Protein AF-A0A947BSM6-F1 (afdb_monomer_lite)

pLDDT: mean 77.2, std 21.0, range [22.88, 98.56]

Secondary structure (DSSP, 8-state):
--SSSHHHHHHHHHHHHHHTTS----------------------S-BEEEEEEE--SHHHHHHHHHHHHHHTTT-EEEEEE-HHHHHHHHHHHHHTT---EEEEETTTTTTTS-TT-HHHHHHHHHHHHHHHHHTTS--EEEE-HHHHHHHHHTT-----HHHHHHHHHTS----EEEE---TT--HHHHHHHHHHHHHHHHH-TT-EEEEGGGG-TTTTTT-HHHHHHHHHHHTT-SSPEEEEE--HHHH-SS-GGGHHHHHHH-SSSEEEEE--SS-TT-HHHHHHHS-TTTB------------

Sequence (307 aa):
SESVDDDAELFLANVKAEIDTMVSSFDESVAYDLRTPNFRAKHSTEKTCYVWFETNTREHLKKFYRHYNGWKPVGKPIVTARIFNVARYTKLLVDSGIPVLSGFKTSDPLRNKPFHDPQAWATIAEVAREVSALTGGKPVILENEGAVKRMLSNDITSINHEALVQSISAQDWPEIWFWYAPMGWNERVQNISKKIASAVKQAIPNSRLIEASSAGYSSSPKNKISRTNLQRTLSLENDPISIVYLDDARSNFWPLKDANQAVNTAFGSTVVVYPGILDIGNASIVSNSMDATACRNENPFPSIAKF

Structure (mmCIF, N/CA/C/O backbone):
data_AF-A0A947BSM6-F1
#
_entry.id   AF-A0A947BSM6-F1
#
loop_
_atom_site.group_PDB
_atom_site.id
_atom_site.type_symbol
_atom_site.label_atom_id
_atom_site.label_alt_id
_atom_site.label_comp_id
_atom_site.label_asym_id
_atom_site.label_entity_id
_atom_site.label_seq_id
_atom_site.pdbx_PDB_ins_code
_atom_site.Cartn_x
_atom_site.Cartn_y
_atom_site.Cartn_z
_atom_site.occupancy
_atom_site.B_iso_or_equiv
_atom_site.auth_seq_id
_atom_site.auth_comp_id
_atom_site.auth_asym_id
_atom_site.auth_atom_id
_atom_site.pdbx_PDB_model_num
ATOM 1 N N . SER A 1 1 ? 9.579 -35.046 11.191 1.00 46.59 1 SER A N 1
ATOM 2 C CA . SER A 1 1 ? 9.509 -33.585 10.982 1.00 46.59 1 SER A CA 1
ATOM 3 C C . SER A 1 1 ? 8.169 -33.056 11.486 1.00 46.59 1 SER A C 1
ATOM 5 O O . SER A 1 1 ? 7.504 -32.312 10.784 1.00 46.59 1 SER A O 1
ATOM 7 N N . GLU A 1 2 ? 7.787 -33.427 12.711 1.00 44.34 2 GLU A N 1
ATOM 8 C CA . GLU A 1 2 ? 6.424 -33.253 13.252 1.00 44.34 2 GLU A CA 1
ATOM 9 C C . GLU A 1 2 ? 6.384 -32.342 14.495 1.00 44.34 2 GLU A C 1
ATOM 11 O O . GLU A 1 2 ? 5.408 -32.341 15.219 1.00 44.34 2 GLU A O 1
ATOM 16 N N . SER A 1 3 ? 7.425 -31.546 14.774 1.00 44.66 3 SER A N 1
ATOM 17 C CA . SER A 1 3 ? 7.514 -30.767 16.027 1.00 44.66 3 SER A CA 1
ATOM 18 C C . SER A 1 3 ? 7.334 -29.252 15.861 1.00 44.66 3 SER A C 1
ATOM 20 O O . SER A 1 3 ? 7.730 -28.498 16.743 1.00 44.66 3 SER A O 1
ATOM 22 N N . VAL A 1 4 ? 6.841 -28.779 14.711 1.00 46.38 4 VAL A N 1
ATOM 23 C CA . VAL A 1 4 ? 6.658 -27.334 14.435 1.00 46.38 4 VAL A CA 1
ATOM 24 C C . VAL A 1 4 ? 5.178 -26.926 14.452 1.00 46.38 4 VAL A C 1
ATOM 26 O O . VAL A 1 4 ? 4.883 -25.750 14.668 1.00 46.38 4 VAL A O 1
ATOM 29 N N . ASP A 1 5 ? 4.257 -27.879 14.283 1.00 50.69 5 ASP A N 1
ATOM 30 C CA . ASP A 1 5 ? 2.812 -27.614 14.284 1.00 50.69 5 ASP A CA 1
ATOM 31 C C . ASP A 1 5 ? 2.218 -27.551 15.701 1.00 50.69 5 ASP A C 1
ATOM 33 O O . ASP A 1 5 ? 1.434 -26.642 15.984 1.00 50.69 5 ASP A O 1
ATOM 37 N N . ASP A 1 6 ? 2.689 -28.380 16.637 1.00 45.50 6 ASP A N 1
ATOM 38 C CA . ASP A 1 6 ? 2.187 -28.388 18.024 1.00 45.50 6 ASP A CA 1
ATOM 39 C C . ASP A 1 6 ? 2.458 -27.063 18.768 1.00 45.50 6 ASP A C 1
ATOM 41 O O . ASP A 1 6 ? 1.621 -26.564 19.525 1.00 45.50 6 ASP A O 1
ATOM 45 N N . ASP A 1 7 ? 3.594 -26.416 18.486 1.00 50.44 7 ASP A N 1
ATOM 46 C CA . ASP A 1 7 ? 3.955 -25.107 19.053 1.00 50.44 7 ASP A CA 1
ATOM 47 C C . ASP A 1 7 ? 3.134 -23.951 18.459 1.00 50.44 7 ASP A C 1
ATOM 49 O O . ASP A 1 7 ? 3.006 -22.877 19.066 1.00 50.44 7 ASP A O 1
ATOM 53 N N . ALA A 1 8 ? 2.593 -24.136 17.251 1.00 48.34 8 ALA A N 1
ATOM 54 C CA . ALA A 1 8 ? 1.683 -23.179 16.644 1.00 48.34 8 ALA A CA 1
ATOM 55 C C . ALA A 1 8 ? 0.292 -23.310 17.270 1.00 48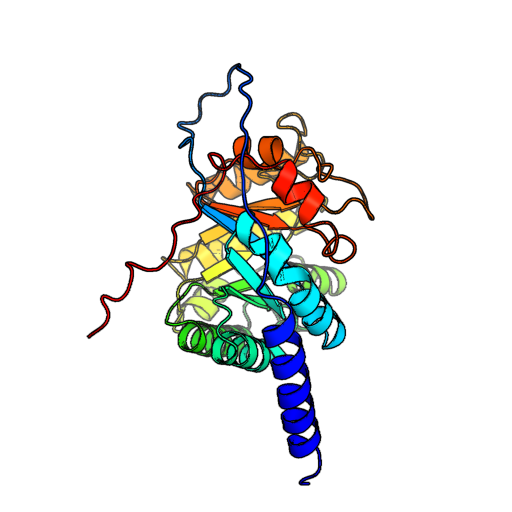.34 8 ALA A C 1
ATOM 57 O O . ALA A 1 8 ? -0.266 -22.294 17.676 1.00 48.34 8 ALA A O 1
ATOM 58 N N . GLU A 1 9 ? -0.231 -24.525 17.435 1.00 51.19 9 GLU A N 1
ATOM 59 C CA . GLU A 1 9 ? -1.554 -24.750 18.029 1.00 51.19 9 GLU A CA 1
ATOM 60 C C . GLU A 1 9 ? -1.624 -24.354 19.510 1.00 51.19 9 GLU A C 1
ATOM 62 O O . GLU A 1 9 ? -2.547 -23.640 19.915 1.00 51.19 9 GLU A O 1
ATOM 67 N N . LEU A 1 10 ? -0.607 -24.696 20.309 1.00 54.09 10 LEU A N 1
ATOM 68 C CA . LEU A 1 10 ? -0.540 -24.307 21.723 1.00 54.09 10 LEU A CA 1
ATOM 69 C C . LEU A 1 10 ? -0.450 -22.778 21.892 1.00 54.09 10 LEU A C 1
ATOM 71 O O . LEU A 1 10 ? -1.009 -22.192 22.821 1.00 54.09 10 LEU A O 1
ATOM 75 N N . PHE A 1 11 ? 0.220 -22.100 20.959 1.00 57.78 11 PHE A N 1
ATOM 76 C CA . PHE A 1 11 ? 0.266 -20.642 20.919 1.00 57.78 11 PHE A CA 1
ATOM 77 C C . PHE A 1 11 ? -1.091 -20.023 20.553 1.00 57.78 11 PHE A C 1
ATOM 79 O O . PHE A 1 11 ? -1.464 -19.002 21.132 1.00 57.78 11 PHE A O 1
ATOM 86 N N . LEU A 1 12 ? -1.839 -20.634 19.630 1.00 52.69 12 LEU A N 1
ATOM 87 C CA . LEU A 1 12 ? -3.166 -20.165 19.218 1.00 52.69 12 LEU A CA 1
ATOM 88 C C . LEU A 1 12 ? -4.197 -20.285 20.342 1.00 52.69 12 LEU A C 1
ATOM 90 O O . LEU A 1 12 ? -4.997 -19.368 20.535 1.00 52.69 12 LEU A O 1
ATOM 94 N N . ALA A 1 13 ? -4.127 -21.360 21.128 1.00 57.28 13 ALA A N 1
ATOM 95 C CA . ALA A 1 13 ? -4.975 -21.543 22.301 1.00 57.28 13 ALA A CA 1
ATOM 96 C C . ALA A 1 13 ? -4.739 -20.452 23.365 1.00 57.28 13 ALA A C 1
ATOM 98 O O . ALA A 1 13 ? -5.695 -19.890 23.900 1.00 57.28 13 ALA A O 1
ATOM 99 N N . ASN A 1 14 ? -3.477 -20.086 23.608 1.00 55.81 14 ASN A N 1
ATOM 100 C CA . ASN A 1 14 ? -3.121 -19.072 24.605 1.00 55.81 14 ASN A CA 1
ATOM 101 C C . ASN A 1 14 ? -3.514 -17.645 24.184 1.00 55.81 14 ASN A C 1
ATOM 103 O O . ASN A 1 14 ? -3.961 -16.863 25.017 1.00 55.81 14 ASN A O 1
ATOM 107 N N . VAL A 1 15 ? -3.408 -17.308 22.893 1.00 53.69 15 VAL A N 1
ATOM 108 C CA . VAL A 1 15 ? -3.842 -15.994 22.378 1.00 53.69 15 VAL A CA 1
ATOM 109 C C . VAL A 1 15 ? -5.366 -15.851 22.434 1.00 53.69 15 VAL A C 1
ATOM 111 O O . VAL A 1 15 ? -5.867 -14.777 22.758 1.00 53.69 15 VAL A O 1
ATOM 114 N N . LYS A 1 16 ? -6.116 -16.930 22.171 1.00 53.28 16 LYS A N 1
ATOM 115 C CA . LYS A 1 16 ? -7.584 -16.919 22.236 1.00 53.28 16 LYS A CA 1
ATOM 116 C C . LYS A 1 16 ? -8.105 -16.670 23.658 1.00 53.28 16 LYS A C 1
ATOM 118 O O . LYS A 1 16 ? -9.035 -15.890 23.828 1.00 53.28 16 LYS A O 1
ATOM 123 N N . ALA A 1 17 ? -7.465 -17.253 24.672 1.00 53.41 17 ALA A N 1
ATOM 124 C CA . ALA A 1 17 ? -7.849 -17.069 26.074 1.00 53.41 17 ALA A CA 1
ATOM 125 C C . ALA A 1 17 ? -7.625 -15.630 26.595 1.00 53.41 17 ALA A C 1
ATOM 127 O O . ALA A 1 17 ? -8.411 -15.131 27.401 1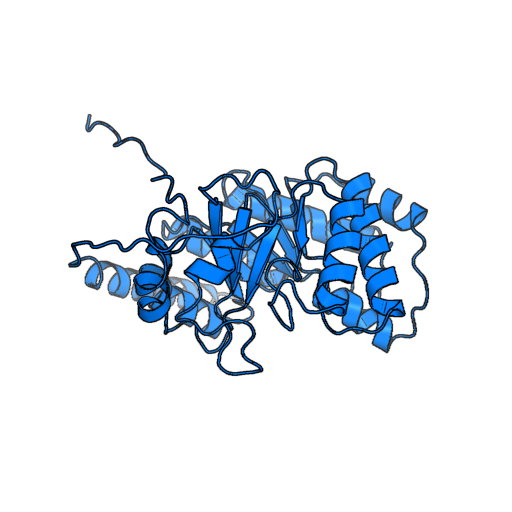.00 53.41 17 ALA A O 1
ATOM 128 N N . GLU A 1 18 ? -6.591 -14.926 26.114 1.00 51.12 18 GLU A N 1
ATOM 129 C CA . GLU A 1 18 ? -6.357 -13.515 26.471 1.00 51.12 18 GLU A CA 1
ATOM 130 C C . GLU A 1 18 ? -7.407 -12.569 25.851 1.00 51.12 18 GLU A C 1
ATOM 132 O O . GLU A 1 18 ? -7.758 -11.554 26.457 1.00 51.12 18 GLU A O 1
ATOM 137 N N . ILE A 1 19 ? -7.955 -12.914 24.678 1.00 47.84 19 ILE A N 1
ATOM 138 C CA . ILE A 1 19 ? -8.950 -12.107 23.949 1.00 47.84 19 ILE A CA 1
ATOM 139 C C . ILE A 1 19 ? -10.299 -12.073 24.678 1.00 47.84 19 ILE A C 1
ATOM 141 O O . ILE A 1 19 ? -10.902 -11.003 24.795 1.00 47.84 19 ILE A O 1
ATOM 145 N N . ASP A 1 20 ? -10.736 -13.203 25.235 1.00 43.69 20 ASP A N 1
ATOM 146 C CA . ASP A 1 20 ? -12.032 -13.314 25.920 1.00 43.69 20 ASP A CA 1
ATOM 147 C C . ASP A 1 20 ? -12.086 -12.513 27.238 1.00 43.69 20 ASP A C 1
ATOM 149 O O . ASP A 1 20 ? -13.164 -12.204 27.743 1.00 43.69 20 ASP A O 1
ATOM 153 N N . THR A 1 21 ? -10.930 -12.098 27.766 1.00 45.19 21 THR A N 1
ATOM 154 C CA . THR A 1 21 ? -10.826 -11.334 29.022 1.00 45.19 21 THR A CA 1
ATOM 155 C C . THR A 1 21 ? -10.903 -9.812 28.806 1.00 45.19 21 THR A C 1
ATOM 157 O O . THR A 1 21 ? -11.155 -9.064 29.747 1.00 45.19 21 THR A O 1
ATOM 160 N N . MET A 1 22 ? -10.704 -9.318 27.576 1.00 41.06 22 MET A N 1
ATOM 161 C CA . MET A 1 22 ? -10.560 -7.877 27.296 1.00 41.06 22 MET A CA 1
ATOM 162 C C . MET A 1 22 ? -11.828 -7.184 26.772 1.00 41.06 22 MET A C 1
ATOM 164 O O . MET A 1 22 ? -11.842 -5.960 26.637 1.00 41.06 22 MET A O 1
ATOM 168 N N . VAL A 1 23 ? -12.909 -7.918 26.494 1.00 37.00 23 VAL A N 1
ATOM 169 C CA . VAL A 1 23 ? -14.159 -7.354 25.952 1.00 37.00 23 VAL A CA 1
ATOM 170 C C . VAL A 1 23 ? -15.161 -7.075 27.078 1.00 37.00 23 VAL A C 1
ATOM 172 O O . VAL A 1 23 ? -16.232 -7.669 27.153 1.00 37.00 23 VAL A O 1
ATOM 175 N N . SER A 1 24 ? -14.823 -6.142 27.969 1.00 32.56 24 SER A N 1
ATOM 176 C CA . SER A 1 24 ? -15.800 -5.510 28.863 1.00 32.56 24 SER A CA 1
ATOM 177 C C . SER A 1 24 ? -15.342 -4.106 29.264 1.00 32.56 24 SER A C 1
ATOM 179 O O . SER A 1 24 ? -14.496 -3.964 30.145 1.00 32.56 24 SER A O 1
ATOM 181 N N . SER A 1 25 ? -15.939 -3.098 28.617 1.00 33.56 25 SER A N 1
ATOM 182 C CA . SER A 1 25 ? -15.987 -1.650 28.925 1.00 33.56 25 SER A CA 1
ATOM 183 C C . SER A 1 25 ? -15.401 -0.764 27.821 1.00 33.56 25 SER A C 1
ATOM 185 O O . SER A 1 25 ? -14.225 -0.869 27.491 1.00 33.56 25 SER A O 1
ATOM 187 N N . PHE A 1 26 ? -16.246 0.078 27.214 1.00 28.23 26 PHE A N 1
ATOM 188 C CA . PHE A 1 26 ? -16.171 1.545 27.310 1.00 28.23 26 PHE A CA 1
ATOM 189 C C . PHE A 1 26 ? -17.260 2.216 26.454 1.00 28.23 26 PHE A C 1
ATOM 191 O O . PHE A 1 26 ? -17.596 1.725 25.376 1.00 28.23 26 PHE A O 1
ATOM 198 N N . ASP A 1 27 ? -17.786 3.326 26.976 1.00 29.03 27 ASP A N 1
ATOM 199 C CA . ASP A 1 27 ? -18.872 4.160 26.447 1.00 29.03 27 ASP A CA 1
ATOM 200 C C . ASP A 1 27 ? -18.480 5.662 26.490 1.00 29.03 27 ASP A C 1
ATOM 202 O O . ASP A 1 27 ? -17.603 6.044 27.268 1.00 29.03 27 ASP A O 1
ATOM 206 N N . GLU A 1 28 ? -19.184 6.452 25.667 1.00 28.75 28 GLU A N 1
ATOM 207 C CA . GLU A 1 28 ? -19.420 7.918 25.612 1.00 28.75 28 GLU A CA 1
ATOM 208 C C . GLU A 1 28 ? -18.360 8.974 25.164 1.00 28.75 28 GLU A C 1
ATOM 210 O O . GLU A 1 28 ? -17.437 9.345 25.878 1.00 28.75 28 GLU A O 1
ATOM 215 N N . SER A 1 29 ? -18.644 9.540 23.971 1.00 26.91 29 SER A N 1
ATOM 216 C CA . SER A 1 29 ? -18.862 10.953 23.529 1.00 26.91 29 SER A CA 1
ATOM 217 C C . SER A 1 29 ? -17.993 12.169 23.956 1.00 26.91 29 SER A C 1
ATOM 219 O O . SER A 1 29 ? -17.711 12.370 25.129 1.00 26.91 29 SER A O 1
ATOM 221 N N . VAL A 1 30 ? -17.693 13.069 22.988 1.00 23.62 30 VAL A N 1
ATOM 222 C CA . VAL A 1 30 ? -18.158 14.490 22.827 1.00 23.62 30 VAL A CA 1
ATOM 223 C C . VAL A 1 30 ? -17.312 15.229 21.750 1.00 23.62 30 VAL A C 1
ATOM 225 O O . VAL A 1 30 ? -16.101 15.053 21.673 1.00 23.62 30 VAL A O 1
ATOM 228 N N . ALA A 1 31 ? -17.961 16.070 20.927 1.00 24.00 31 ALA A N 1
ATOM 229 C CA . ALA A 1 31 ? -17.430 16.801 19.759 1.00 24.00 31 ALA A CA 1
ATOM 230 C C . ALA A 1 31 ? -17.046 18.280 20.028 1.00 24.00 31 ALA A C 1
ATOM 232 O O . ALA A 1 31 ? -17.592 18.886 20.949 1.00 24.00 31 ALA A O 1
ATOM 233 N N . TYR A 1 32 ? -16.204 18.890 19.167 1.00 22.88 32 TYR A N 1
ATOM 234 C CA . TYR A 1 32 ? -16.035 20.358 19.041 1.00 22.88 32 TYR A CA 1
ATOM 235 C C . TYR A 1 32 ? -15.638 20.840 17.618 1.00 22.88 32 TYR A C 1
ATOM 237 O O . TYR A 1 32 ? -14.784 20.251 16.960 1.00 22.88 32 TYR A O 1
ATOM 245 N N . ASP A 1 33 ? -16.269 21.950 17.194 1.00 31.61 33 ASP A N 1
ATOM 246 C CA . ASP A 1 33 ? -16.213 22.688 15.904 1.00 31.61 33 ASP A CA 1
ATOM 247 C C . ASP A 1 33 ? -15.039 23.687 15.832 1.00 31.61 33 ASP A C 1
ATOM 249 O O . ASP A 1 33 ? -14.878 24.467 16.769 1.00 31.61 33 ASP A O 1
ATOM 253 N N . LEU A 1 34 ? -14.302 23.756 14.705 1.00 25.55 34 LEU A N 1
ATOM 254 C CA . LEU A 1 34 ? -13.527 24.946 14.300 1.00 25.55 34 LEU A CA 1
ATOM 255 C C . LEU A 1 34 ? -13.430 25.112 12.764 1.00 25.55 34 LEU A C 1
ATOM 257 O O . LEU A 1 34 ? -13.040 24.209 12.023 1.00 25.55 34 LEU A O 1
ATOM 261 N N . ARG A 1 35 ? -13.735 26.330 12.291 1.00 28.16 35 ARG A N 1
ATOM 262 C CA . ARG A 1 35 ? -13.931 26.719 10.881 1.00 28.16 35 ARG A CA 1
ATOM 263 C C . ARG A 1 35 ? -12.727 27.440 10.238 1.00 28.16 35 ARG A C 1
ATOM 265 O O . ARG A 1 35 ? -12.308 28.477 10.737 1.00 28.16 35 ARG A O 1
ATOM 272 N N . THR A 1 36 ? -12.388 27.005 9.007 1.00 32.88 36 THR A N 1
ATOM 273 C CA . THR A 1 36 ? -11.989 27.763 7.767 1.00 32.88 36 THR A CA 1
ATOM 274 C C . THR A 1 36 ? -10.667 28.580 7.691 1.00 32.88 36 THR A C 1
ATOM 276 O O . THR A 1 36 ? -10.168 28.959 8.744 1.00 32.88 36 THR A O 1
ATOM 279 N N . PRO A 1 37 ? -10.104 28.952 6.488 1.00 47.56 37 PRO A N 1
ATOM 280 C CA . PRO A 1 37 ? -10.575 28.777 5.086 1.00 47.56 37 PRO A CA 1
ATOM 281 C C . PRO A 1 37 ? -9.553 28.319 3.983 1.00 47.56 37 PRO A C 1
ATOM 283 O O . PRO A 1 37 ? -8.348 28.537 4.058 1.00 47.56 37 PRO A O 1
ATOM 286 N N . ASN A 1 38 ? -10.135 27.845 2.865 1.00 35.22 38 ASN A N 1
ATOM 287 C CA . ASN A 1 38 ? -9.756 27.984 1.436 1.00 35.22 38 ASN A CA 1
ATOM 288 C C . ASN A 1 38 ? -8.528 27.269 0.820 1.00 35.22 38 ASN A C 1
ATOM 290 O O . ASN A 1 38 ? -7.540 27.895 0.444 1.00 35.22 38 ASN A O 1
ATOM 294 N N . PHE A 1 39 ? -8.736 26.002 0.446 1.00 36.69 39 PHE A N 1
ATOM 295 C CA . PHE A 1 39 ? -8.398 25.482 -0.890 1.00 36.69 39 PHE A CA 1
ATOM 296 C C . PHE A 1 39 ? -9.573 24.594 -1.336 1.00 36.69 39 PHE A C 1
ATOM 298 O O . PHE A 1 39 ? -9.840 23.568 -0.720 1.00 36.69 39 PHE A O 1
ATOM 305 N N . ARG A 1 40 ? -10.359 25.016 -2.336 1.00 37.50 40 ARG A N 1
ATOM 306 C CA . ARG A 1 40 ? -11.542 24.259 -2.791 1.00 37.50 40 ARG A CA 1
ATOM 307 C C . ARG A 1 40 ? -11.117 23.095 -3.691 1.00 37.50 40 ARG A C 1
ATOM 309 O O . ARG A 1 40 ? -11.168 23.216 -4.911 1.00 37.50 40 ARG A O 1
ATOM 316 N N . ALA A 1 41 ? -10.756 21.960 -3.098 1.00 40.31 41 ALA A N 1
ATOM 317 C CA . ALA A 1 41 ? -11.165 20.683 -3.674 1.00 40.31 41 ALA A CA 1
ATOM 318 C C . ALA A 1 41 ? -12.586 20.387 -3.165 1.00 40.31 41 ALA A C 1
ATOM 320 O O . ALA A 1 41 ? -12.953 20.806 -2.065 1.00 40.31 41 ALA A O 1
ATOM 321 N N . LYS A 1 42 ? -13.418 19.709 -3.960 1.00 40.09 42 LYS A N 1
ATOM 322 C CA . LYS A 1 42 ? -14.672 19.112 -3.471 1.00 40.09 42 LYS A CA 1
ATOM 323 C C . LYS A 1 42 ? -14.291 18.017 -2.461 1.00 40.09 42 LYS A C 1
ATOM 325 O O . LYS A 1 42 ? -14.206 16.851 -2.819 1.00 40.09 42 LYS A O 1
ATOM 330 N N . HIS A 1 43 ? -13.974 18.396 -1.227 1.00 48.00 43 HIS A N 1
ATOM 331 C CA . HIS A 1 43 ? -13.742 17.446 -0.150 1.00 48.00 43 HIS A CA 1
ATOM 332 C C . HIS A 1 43 ? -15.105 16.858 0.220 1.00 48.00 43 HIS A C 1
ATOM 334 O O . HIS A 1 43 ? -15.993 17.598 0.645 1.00 48.00 43 HIS A O 1
ATOM 340 N N . SER A 1 44 ? -15.298 15.548 0.044 1.00 48.34 44 SER A N 1
ATOM 341 C CA . SER A 1 44 ? -16.278 14.871 0.890 1.00 48.34 44 SER A CA 1
ATOM 342 C C . SER A 1 44 ? -15.848 15.125 2.334 1.00 48.34 44 SER A C 1
ATOM 344 O O . SER A 1 44 ? -14.666 15.001 2.660 1.00 48.34 44 SER A O 1
ATOM 346 N N . THR A 1 45 ? -16.782 15.553 3.180 1.00 60.22 45 THR A N 1
ATOM 347 C CA . THR A 1 45 ? -16.518 15.758 4.610 1.00 60.22 45 THR A CA 1
ATOM 348 C C . THR A 1 45 ? -16.227 14.440 5.325 1.00 60.22 45 THR A C 1
ATOM 350 O O . THR A 1 45 ? -15.577 14.452 6.357 1.00 60.22 45 THR A O 1
ATOM 353 N N . GLU A 1 46 ? -16.640 13.309 4.749 1.00 74.69 46 GLU A N 1
ATOM 354 C CA . GLU A 1 46 ? -16.400 11.972 5.292 1.00 74.69 46 GLU A CA 1
ATOM 355 C C . GLU A 1 46 ? -15.289 11.252 4.508 1.00 74.69 46 GLU A C 1
ATOM 357 O O . GLU A 1 46 ? -15.313 11.231 3.268 1.00 74.69 46 GLU A O 1
ATOM 362 N N . LYS A 1 47 ? -14.330 10.647 5.225 1.00 86.19 47 LYS A N 1
ATOM 363 C CA . LYS A 1 47 ? -13.272 9.783 4.673 1.00 86.19 47 LYS A CA 1
ATOM 364 C C . LYS A 1 47 ? -13.489 8.326 5.074 1.00 86.19 47 LYS A C 1
ATOM 366 O O . LYS A 1 47 ? -13.963 8.040 6.170 1.00 86.19 47 LYS A O 1
ATOM 371 N N . THR A 1 48 ? -13.082 7.379 4.233 1.00 91.75 48 THR A N 1
ATOM 372 C CA . THR A 1 48 ? -12.917 5.980 4.661 1.00 91.75 48 THR A CA 1
ATOM 373 C C . THR A 1 48 ? -11.522 5.801 5.237 1.00 91.75 48 THR A C 1
ATOM 375 O O . THR A 1 48 ? -10.541 6.000 4.520 1.00 91.75 48 THR A O 1
ATOM 378 N N . CYS A 1 49 ? -11.427 5.401 6.503 1.00 92.50 49 CYS A N 1
ATOM 379 C CA . CYS A 1 49 ? -10.149 5.320 7.201 1.00 92.50 49 CYS A CA 1
ATOM 380 C C . CYS A 1 49 ? -9.693 3.885 7.446 1.00 92.50 49 CYS A C 1
ATOM 382 O O . CYS A 1 49 ? -10.465 3.007 7.842 1.00 92.50 49 CYS A O 1
ATOM 384 N N . TYR A 1 50 ? -8.398 3.682 7.245 1.00 95.00 50 TYR A N 1
ATOM 385 C CA . TYR A 1 50 ? -7.683 2.463 7.577 1.00 95.00 50 TYR A CA 1
ATOM 386 C C . TYR A 1 50 ? -6.510 2.780 8.495 1.00 95.00 50 TYR A C 1
ATOM 388 O O . TYR A 1 50 ? -5.994 3.892 8.460 1.00 95.00 50 TYR A O 1
ATOM 396 N N . VAL A 1 51 ? -6.051 1.803 9.273 1.00 94.25 51 VAL A N 1
ATOM 397 C CA . VAL A 1 51 ? -4.845 1.931 10.101 1.00 94.25 51 VAL A CA 1
ATOM 398 C C . VAL A 1 51 ? -3.823 0.892 9.665 1.00 94.25 51 VAL A C 1
ATOM 400 O O . VAL A 1 51 ? -4.118 -0.300 9.691 1.00 94.25 51 VAL A O 1
ATOM 403 N N . TRP A 1 52 ? -2.638 1.322 9.233 1.00 93.94 52 TRP A N 1
ATOM 404 C CA . TRP A 1 52 ? -1.612 0.437 8.675 1.00 93.94 52 TRP A CA 1
ATOM 405 C C . TRP A 1 52 ? -0.614 -0.024 9.730 1.00 93.94 52 TRP A C 1
ATOM 407 O O . TRP A 1 52 ? 0.167 0.761 10.256 1.00 93.94 52 TRP A O 1
ATOM 417 N N . PHE A 1 53 ? -0.563 -1.337 9.951 1.00 93.50 53 PHE A N 1
ATOM 418 C CA . PHE A 1 53 ? 0.411 -2.004 10.808 1.00 93.50 53 PHE A CA 1
ATOM 419 C C . PHE A 1 53 ? 1.406 -2.850 10.004 1.00 93.50 53 PHE A C 1
ATOM 421 O O . PHE A 1 53 ? 1.028 -3.739 9.239 1.00 93.50 53 PHE A O 1
ATOM 428 N N . GLU A 1 54 ? 2.701 -2.605 10.208 1.00 89.75 54 GLU A N 1
ATOM 429 C CA . GLU A 1 54 ? 3.764 -3.439 9.646 1.00 89.75 54 GLU A CA 1
ATOM 430 C C . GLU A 1 54 ? 4.094 -4.617 10.572 1.00 89.75 54 GLU A C 1
ATOM 432 O O . GLU A 1 54 ? 4.740 -4.469 11.609 1.00 89.75 54 GLU A O 1
ATOM 437 N N . THR A 1 55 ? 3.719 -5.827 10.163 1.00 87.81 55 THR A N 1
ATOM 438 C CA . THR A 1 55 ? 3.916 -7.076 10.918 1.00 87.81 55 THR A CA 1
ATOM 439 C C . THR A 1 55 ? 5.029 -7.940 10.324 1.00 87.81 55 THR A C 1
ATOM 441 O O . THR A 1 55 ? 4.885 -9.128 10.055 1.00 87.81 55 THR A O 1
ATOM 444 N N . ASN A 1 56 ? 6.204 -7.342 10.116 1.00 83.25 56 ASN A N 1
ATOM 445 C CA . ASN A 1 56 ? 7.332 -8.026 9.465 1.00 83.25 56 ASN A CA 1
ATOM 446 C C . ASN A 1 56 ? 7.884 -9.239 10.246 1.00 83.25 56 ASN A C 1
ATOM 448 O O . ASN A 1 56 ? 8.589 -10.062 9.665 1.00 83.25 56 ASN A O 1
ATOM 452 N N . THR A 1 57 ? 7.591 -9.342 11.545 1.00 85.75 57 THR A N 1
ATOM 453 C CA . THR A 1 57 ? 8.037 -10.418 12.444 1.00 85.75 57 THR A CA 1
ATOM 454 C C . THR A 1 57 ? 6.873 -10.908 13.303 1.00 85.75 57 THR A C 1
ATOM 456 O O . THR A 1 57 ? 5.839 -10.241 13.405 1.00 85.75 57 THR A O 1
ATOM 459 N N . ARG A 1 58 ? 7.041 -12.065 13.954 1.00 85.81 58 ARG A N 1
ATOM 460 C CA . ARG A 1 58 ? 6.048 -12.605 14.897 1.00 85.81 58 ARG A CA 1
ATOM 461 C C . ARG A 1 58 ? 5.815 -11.647 16.069 1.00 85.81 58 ARG A C 1
ATOM 463 O O . ARG A 1 58 ? 4.690 -11.488 16.528 1.00 85.81 58 ARG A O 1
ATOM 470 N N . GLU A 1 59 ? 6.858 -10.969 16.526 1.00 89.81 59 GLU A N 1
ATOM 471 C CA . GLU A 1 59 ? 6.824 -9.983 17.606 1.00 89.81 59 GLU A CA 1
ATOM 472 C C . GLU A 1 59 ? 5.996 -8.759 17.211 1.00 89.81 59 GLU A C 1
ATOM 474 O O . GLU A 1 59 ? 5.219 -8.263 18.024 1.00 89.81 59 GLU A O 1
ATOM 479 N N . HIS A 1 60 ? 6.105 -8.296 15.963 1.00 89.62 60 HIS A N 1
ATOM 480 C CA . HIS A 1 60 ? 5.259 -7.211 15.467 1.00 89.62 60 HIS A CA 1
ATOM 481 C C . HIS A 1 60 ? 3.794 -7.635 15.353 1.00 89.62 60 HIS A C 1
ATOM 483 O O . HIS A 1 60 ? 2.918 -6.865 15.737 1.00 89.62 60 HIS A O 1
ATOM 489 N N . LEU A 1 61 ? 3.517 -8.869 14.918 1.00 90.81 61 LEU A N 1
ATOM 490 C CA . LEU A 1 61 ? 2.151 -9.398 14.915 1.00 90.81 61 LEU A CA 1
ATOM 491 C C . LEU A 1 61 ? 1.573 -9.482 16.340 1.00 90.81 61 LEU A C 1
ATOM 493 O O . LEU A 1 61 ? 0.445 -9.059 16.570 1.00 90.81 61 LEU A O 1
ATOM 497 N N . LYS A 1 62 ? 2.360 -9.938 17.326 1.00 89.75 62 LYS A N 1
ATOM 498 C CA . LYS A 1 62 ? 1.961 -9.925 18.748 1.00 89.75 62 LYS A CA 1
ATOM 499 C C . LYS A 1 62 ? 1.647 -8.510 19.244 1.00 89.75 62 LYS A C 1
ATOM 501 O O . LYS A 1 62 ? 0.664 -8.318 19.952 1.00 89.75 62 LYS A O 1
ATOM 506 N N . LYS A 1 63 ? 2.465 -7.516 18.877 1.00 90.75 63 LYS A N 1
ATOM 507 C CA . LYS A 1 63 ? 2.196 -6.108 19.214 1.00 90.75 63 LYS A CA 1
ATOM 508 C C . LYS A 1 63 ? 0.892 -5.617 18.587 1.00 90.75 63 LYS A C 1
ATOM 510 O O . LYS A 1 63 ? 0.121 -4.967 19.281 1.00 90.75 63 LYS A O 1
ATOM 515 N N . PHE A 1 64 ? 0.628 -5.959 17.326 1.00 92.38 64 PHE A N 1
ATOM 516 C CA . PHE A 1 64 ? -0.647 -5.644 16.682 1.00 92.38 64 PHE A CA 1
ATOM 517 C C . PHE A 1 64 ? -1.832 -6.183 17.493 1.00 92.38 64 PHE A C 1
ATOM 519 O O . PHE A 1 64 ? -2.707 -5.403 17.856 1.00 92.38 64 PHE A O 1
ATOM 526 N N . TYR A 1 65 ? -1.822 -7.468 17.863 1.00 90.06 65 TYR A N 1
ATOM 527 C CA . TYR A 1 65 ? -2.909 -8.071 18.646 1.00 90.06 65 TYR A CA 1
ATOM 528 C C . TYR A 1 65 ? -3.197 -7.324 19.953 1.00 90.06 65 TYR A C 1
ATOM 530 O O . TYR A 1 65 ? -4.351 -7.034 20.250 1.00 90.06 65 TYR A O 1
ATOM 538 N N . ARG A 1 66 ? -2.150 -6.950 20.699 1.00 90.94 66 ARG A N 1
ATOM 539 C CA . ARG A 1 66 ? -2.293 -6.234 21.980 1.00 90.94 66 ARG A CA 1
ATOM 540 C C . ARG A 1 66 ? -2.946 -4.860 21.852 1.00 90.94 66 ARG A C 1
ATOM 542 O O . ARG A 1 66 ? -3.534 -4.384 22.815 1.00 90.94 66 ARG A O 1
ATOM 549 N N . HIS A 1 67 ? -2.806 -4.206 20.701 1.00 91.19 67 HIS A N 1
ATOM 550 C CA . HIS A 1 67 ? -3.212 -2.810 20.528 1.00 91.19 67 HIS A CA 1
ATOM 551 C C . HIS A 1 67 ? -4.367 -2.615 19.540 1.00 91.19 67 HIS A C 1
ATOM 553 O O . HIS A 1 67 ? -4.963 -1.541 19.526 1.00 91.19 67 HIS A O 1
ATOM 559 N N . TYR A 1 68 ? -4.726 -3.633 18.751 1.00 89.81 68 TYR A N 1
ATOM 560 C CA . TYR A 1 68 ? -5.752 -3.561 17.706 1.00 89.81 68 TYR A CA 1
ATOM 561 C C . TYR A 1 68 ? -7.076 -2.955 18.195 1.00 89.81 68 TYR A C 1
ATOM 563 O O . TYR A 1 68 ? -7.615 -2.065 17.537 1.00 89.81 68 TYR A O 1
ATOM 571 N N . ASN A 1 69 ? -7.573 -3.374 19.363 1.00 90.31 69 ASN A N 1
ATOM 572 C CA . ASN A 1 69 ? -8.855 -2.890 19.886 1.00 90.31 69 ASN A CA 1
ATOM 573 C C . ASN A 1 69 ? -8.872 -1.372 20.103 1.00 90.31 69 ASN A C 1
ATOM 575 O O . ASN A 1 69 ? -9.886 -0.736 19.829 1.00 90.31 69 ASN A O 1
ATOM 579 N N . GLY A 1 70 ? -7.747 -0.783 20.517 1.00 89.56 70 GLY A N 1
ATOM 580 C CA . GLY A 1 70 ? -7.629 0.666 20.680 1.00 89.56 70 GLY A CA 1
ATOM 581 C C . GLY A 1 70 ? -7.625 1.429 19.353 1.00 89.56 70 GLY A C 1
ATOM 582 O O . GLY A 1 70 ? -7.955 2.607 19.336 1.00 89.56 70 GLY A O 1
ATOM 583 N N . TRP A 1 71 ? -7.274 0.777 18.241 1.00 91.12 71 TRP A N 1
ATOM 584 C CA . TRP A 1 71 ? -7.252 1.384 16.904 1.00 91.12 71 TRP A CA 1
ATOM 585 C C . TRP A 1 71 ? -8.545 1.182 16.116 1.00 91.12 71 TRP A C 1
ATOM 587 O O . TRP A 1 71 ? -8.771 1.879 15.129 1.00 91.12 71 TRP A O 1
ATOM 597 N N . LYS A 1 72 ? -9.412 0.258 16.545 1.00 89.25 72 LYS A N 1
ATOM 598 C CA . LYS A 1 72 ? -10.700 -0.015 15.896 1.00 89.25 72 LYS A CA 1
ATOM 599 C C . LYS A 1 72 ? -11.585 1.237 15.736 1.00 89.25 72 LYS A C 1
ATOM 601 O O . LYS A 1 72 ? -12.208 1.345 14.682 1.00 89.25 72 LYS A O 1
ATOM 606 N N . PRO A 1 73 ? -11.639 2.189 16.693 1.00 88.31 73 PRO A N 1
ATOM 607 C CA . PRO A 1 73 ? -12.392 3.430 16.506 1.00 88.31 73 PRO A CA 1
ATOM 608 C C . PRO A 1 73 ? -11.833 4.330 15.395 1.00 88.31 73 PRO A C 1
ATOM 610 O O . PRO A 1 73 ? -12.601 5.058 14.775 1.00 88.31 73 PRO A O 1
ATOM 613 N N . VAL A 1 74 ? -10.527 4.257 15.116 1.00 89.12 74 VAL A N 1
ATOM 614 C CA . VAL A 1 74 ? -9.830 5.111 14.138 1.00 89.12 74 VAL A CA 1
ATOM 615 C C . VAL A 1 74 ? -10.056 4.641 12.700 1.00 89.12 74 VAL A C 1
ATOM 617 O O . VAL A 1 74 ? -10.252 5.453 11.796 1.00 89.12 74 VAL A O 1
ATOM 620 N N . GLY A 1 75 ? -10.010 3.331 12.455 1.00 91.00 75 GLY A N 1
ATOM 621 C CA . GLY A 1 75 ? -10.202 2.794 11.113 1.00 91.00 75 GLY A CA 1
ATOM 622 C C . GLY A 1 75 ? -9.990 1.290 11.001 1.00 91.00 75 GLY A C 1
ATOM 623 O O . GLY A 1 75 ? -9.552 0.611 11.932 1.00 91.00 75 GLY A O 1
ATOM 624 N N . LYS A 1 76 ? -10.283 0.756 9.813 1.00 93.00 76 LYS A N 1
ATOM 625 C CA . LYS A 1 76 ? -10.140 -0.676 9.518 1.00 93.00 76 LYS A CA 1
ATOM 626 C C . LYS A 1 76 ? -8.653 -1.065 9.453 1.00 93.00 76 LYS A C 1
ATOM 628 O O . LYS A 1 76 ? -7.866 -0.356 8.827 1.00 93.00 76 LYS A O 1
ATOM 633 N N . PRO A 1 77 ? -8.233 -2.188 10.049 1.00 95.25 77 PRO A N 1
ATOM 634 C CA . PRO A 1 77 ? -6.824 -2.561 10.061 1.00 95.25 77 PRO A CA 1
ATOM 635 C C . PRO A 1 77 ? -6.338 -2.980 8.665 1.00 95.25 77 PRO A C 1
ATOM 637 O O . PRO A 1 77 ? -6.928 -3.830 7.995 1.00 95.25 77 PRO A O 1
ATOM 640 N N . ILE A 1 78 ? -5.216 -2.401 8.261 1.00 96.62 78 ILE A N 1
ATOM 641 C CA . ILE A 1 78 ? -4.322 -2.896 7.222 1.00 96.62 78 ILE A CA 1
ATOM 642 C C . ILE A 1 78 ? -3.170 -3.601 7.932 1.00 96.62 78 ILE A C 1
ATOM 644 O O . ILE A 1 78 ? -2.507 -3.005 8.778 1.00 96.62 78 ILE A O 1
ATOM 648 N N . VAL A 1 79 ? -2.888 -4.844 7.563 1.00 95.75 79 VAL A N 1
ATOM 649 C CA . VAL A 1 79 ? -1.738 -5.588 8.082 1.00 95.75 79 VAL A CA 1
ATOM 650 C C . VAL A 1 79 ? -0.840 -5.992 6.926 1.00 95.75 79 VAL A C 1
ATOM 652 O O . VAL A 1 79 ? -1.242 -6.775 6.065 1.00 95.75 79 VAL A O 1
ATOM 655 N N . THR A 1 80 ? 0.389 -5.476 6.904 1.00 95.00 80 THR A N 1
ATOM 656 C CA . THR A 1 80 ? 1.389 -5.922 5.931 1.00 95.00 80 THR A CA 1
ATOM 657 C C . THR A 1 80 ? 2.427 -6.835 6.553 1.00 95.00 80 THR A C 1
ATOM 659 O O . THR A 1 80 ? 2.774 -6.707 7.728 1.00 95.00 80 THR A O 1
ATOM 662 N N . ALA A 1 81 ? 2.931 -7.778 5.763 1.00 94.06 81 ALA A N 1
ATOM 663 C CA . ALA A 1 81 ? 3.962 -8.716 6.183 1.00 94.06 81 ALA A CA 1
ATOM 664 C C . ALA A 1 81 ? 4.969 -8.985 5.054 1.00 94.06 81 ALA A C 1
ATOM 666 O O . ALA A 1 81 ? 4.896 -8.448 3.947 1.00 94.06 81 ALA A O 1
ATOM 667 N N . ARG A 1 82 ? 5.947 -9.845 5.340 1.00 92.88 82 ARG A N 1
ATOM 668 C CA . ARG A 1 82 ? 6.797 -10.435 4.301 1.00 92.88 82 ARG A CA 1
ATOM 669 C C . ARG A 1 82 ? 5.968 -11.357 3.412 1.00 92.88 82 ARG A C 1
ATOM 671 O O . ARG A 1 82 ? 5.053 -12.009 3.904 1.00 92.88 82 ARG A O 1
ATOM 678 N N . ILE A 1 83 ? 6.332 -11.458 2.134 1.00 93.94 83 ILE A N 1
ATOM 679 C CA . ILE A 1 83 ? 5.565 -12.230 1.144 1.00 93.94 83 ILE A CA 1
ATOM 680 C C . ILE A 1 83 ? 5.369 -13.703 1.543 1.00 93.94 83 ILE A C 1
ATOM 682 O O . ILE A 1 83 ? 4.303 -14.257 1.338 1.00 93.94 83 ILE A O 1
ATOM 686 N N . PHE A 1 84 ? 6.354 -14.316 2.201 1.00 92.38 84 PHE A N 1
ATOM 687 C CA . PHE A 1 84 ? 6.281 -15.710 2.656 1.00 92.38 84 PHE A CA 1
ATOM 688 C C . PHE A 1 84 ? 5.480 -15.901 3.957 1.00 92.38 84 PHE A C 1
ATOM 690 O O . PHE A 1 84 ? 5.215 -17.029 4.355 1.00 92.38 84 PHE A O 1
ATOM 697 N N . ASN A 1 85 ? 5.106 -14.812 4.635 1.00 93.75 85 ASN A N 1
ATOM 698 C CA . ASN A 1 85 ? 4.332 -14.847 5.879 1.00 93.75 85 ASN A CA 1
ATOM 699 C C . ASN A 1 85 ? 2.908 -14.305 5.711 1.00 93.75 85 ASN A C 1
ATOM 701 O O . ASN A 1 85 ? 2.063 -14.595 6.555 1.00 93.75 85 ASN A O 1
ATOM 705 N N . VAL A 1 86 ? 2.643 -13.496 4.677 1.00 96.12 86 VAL A N 1
ATOM 706 C CA . VAL A 1 86 ? 1.394 -12.729 4.570 1.00 96.12 86 VAL A CA 1
ATOM 707 C C . VAL A 1 86 ? 0.167 -13.630 4.553 1.00 96.12 86 VAL A C 1
ATOM 709 O O . VAL A 1 86 ? -0.702 -13.424 5.386 1.00 96.12 86 VAL A O 1
ATOM 712 N N . ALA A 1 87 ? 0.129 -14.683 3.733 1.00 95.75 87 ALA A N 1
ATOM 713 C CA . ALA A 1 87 ? -1.021 -15.586 3.676 1.00 95.75 87 ALA A CA 1
ATOM 714 C C . ALA A 1 87 ? -1.297 -16.253 5.035 1.00 95.75 87 ALA A C 1
ATOM 716 O O . ALA A 1 87 ? -2.423 -16.222 5.533 1.00 95.75 87 ALA A O 1
ATOM 717 N N . ARG A 1 88 ? -0.247 -16.755 5.703 1.00 94.88 88 ARG A N 1
ATOM 718 C CA . ARG A 1 88 ? -0.349 -17.345 7.048 1.00 94.88 88 ARG A CA 1
ATOM 719 C C . ARG A 1 88 ? -0.884 -16.344 8.073 1.00 94.88 88 ARG A C 1
ATOM 721 O O . ARG A 1 88 ? -1.744 -16.692 8.877 1.00 94.88 88 ARG A O 1
ATOM 728 N N . TYR A 1 89 ? -0.368 -15.116 8.076 1.00 95.31 89 TYR A N 1
ATOM 729 C CA . TYR A 1 89 ? -0.783 -14.087 9.033 1.00 95.31 89 TYR A CA 1
ATOM 730 C C . TYR A 1 89 ? -2.201 -13.592 8.748 1.00 95.31 89 TYR A C 1
ATOM 732 O O . TYR A 1 89 ? -2.984 -13.440 9.681 1.00 95.31 89 TYR A O 1
ATOM 740 N N . THR A 1 90 ? -2.556 -13.405 7.478 1.00 96.12 90 THR A N 1
ATOM 741 C CA . THR A 1 90 ? -3.912 -13.059 7.044 1.00 96.12 90 THR A CA 1
ATOM 742 C C . THR A 1 90 ? -4.907 -14.127 7.475 1.00 96.12 90 THR A C 1
ATOM 744 O O . THR A 1 90 ? -5.900 -13.790 8.115 1.00 96.12 90 THR A O 1
ATOM 747 N N . LYS A 1 91 ? -4.624 -15.406 7.198 1.00 95.62 91 LYS A N 1
ATOM 748 C CA . LYS A 1 91 ? -5.483 -16.517 7.617 1.00 95.62 91 LYS A CA 1
ATOM 749 C C . LYS A 1 91 ? -5.685 -16.524 9.129 1.00 95.62 91 LYS A C 1
ATOM 751 O O . LYS A 1 91 ? -6.818 -16.560 9.586 1.00 95.62 91 LYS A O 1
ATOM 756 N N . LEU A 1 92 ? -4.597 -16.408 9.889 1.00 94.50 92 LEU A N 1
ATOM 757 C CA . LEU A 1 92 ? -4.654 -16.346 11.346 1.00 94.50 92 LEU A CA 1
ATOM 758 C C . LEU A 1 92 ? -5.569 -15.211 11.846 1.00 94.50 92 LEU A C 1
ATOM 760 O O . LEU A 1 92 ? -6.386 -15.422 12.738 1.00 94.50 92 LEU A O 1
ATOM 764 N N . LEU A 1 93 ? -5.456 -14.013 11.272 1.00 94.50 93 LEU A N 1
ATOM 765 C CA . LEU A 1 93 ? -6.281 -12.867 11.661 1.00 94.50 93 LEU A CA 1
ATOM 766 C C . LEU A 1 93 ? -7.762 -13.081 11.325 1.00 94.50 93 LEU A C 1
ATOM 768 O O . LEU A 1 93 ? -8.623 -12.812 12.162 1.00 94.50 93 LEU A O 1
ATOM 772 N N . VAL A 1 94 ? -8.052 -13.604 10.132 1.00 93.94 94 VAL A N 1
ATOM 773 C CA . VAL A 1 94 ? -9.419 -13.883 9.670 1.00 93.94 94 VAL A CA 1
ATOM 774 C C . VAL A 1 94 ? -10.075 -14.985 10.504 1.00 93.94 94 VAL A C 1
ATOM 776 O O . VAL A 1 94 ? -11.193 -14.789 10.975 1.00 93.94 94 VAL A O 1
ATOM 779 N N . ASP A 1 95 ? -9.370 -16.090 10.761 1.00 94.06 95 ASP A N 1
ATOM 780 C CA . ASP A 1 95 ? -9.843 -17.185 11.622 1.00 94.06 95 ASP A CA 1
ATOM 781 C C . ASP A 1 95 ? -10.092 -16.709 13.067 1.00 94.06 95 ASP A C 1
ATOM 783 O O . ASP A 1 95 ? -10.954 -17.241 13.765 1.00 94.06 95 ASP A O 1
ATOM 787 N N . SER A 1 96 ? -9.374 -15.669 13.507 1.00 91.12 96 SER A N 1
ATOM 788 C CA . SER A 1 96 ? -9.570 -15.017 14.812 1.00 91.12 96 SER A CA 1
ATOM 789 C C . SER A 1 96 ? -10.689 -13.966 14.810 1.00 91.12 96 SER A C 1
ATOM 791 O O . SER A 1 96 ? -10.853 -13.238 15.788 1.00 91.12 96 SER A O 1
ATOM 793 N N . GLY A 1 97 ? -11.445 -13.835 13.716 1.00 93.00 97 GLY A N 1
ATOM 794 C CA . GLY A 1 97 ? -12.540 -12.872 13.594 1.00 93.00 97 GLY A CA 1
ATOM 795 C C . GLY A 1 97 ? -12.095 -11.415 13.430 1.00 93.00 97 GLY A C 1
ATOM 796 O O . GLY A 1 97 ? -12.906 -10.510 13.629 1.00 93.00 97 GLY A O 1
ATOM 797 N N . ILE A 1 98 ? -10.831 -11.155 13.071 1.00 92.75 98 ILE A N 1
ATOM 798 C CA . ILE A 1 98 ? -10.304 -9.803 12.845 1.00 92.75 98 ILE A CA 1
ATOM 799 C C . ILE A 1 98 ? -10.353 -9.492 11.341 1.00 92.75 98 ILE A C 1
ATOM 801 O O . ILE A 1 98 ? -9.513 -9.977 10.578 1.00 92.75 98 ILE A O 1
ATOM 805 N N . PRO A 1 99 ? -11.310 -8.669 10.871 1.00 89.38 99 PRO A N 1
ATOM 806 C CA . PRO A 1 99 ? -11.403 -8.327 9.461 1.00 89.38 99 PRO A CA 1
ATOM 807 C C . PRO A 1 99 ? -10.281 -7.360 9.083 1.00 89.38 99 PRO A C 1
ATOM 809 O O . PRO A 1 99 ? -10.287 -6.202 9.494 1.00 89.38 99 PRO A O 1
ATOM 812 N N . VAL A 1 100 ? -9.358 -7.811 8.239 1.00 93.69 100 VAL A N 1
ATOM 813 C CA . VAL A 1 100 ? -8.223 -7.003 7.781 1.00 93.69 100 VAL A CA 1
ATOM 814 C C . VAL A 1 100 ? -8.256 -6.763 6.274 1.00 93.69 100 VAL A C 1
ATOM 816 O O . VAL A 1 100 ? -8.823 -7.553 5.515 1.00 93.69 100 VAL A O 1
ATOM 819 N N . LEU A 1 101 ? -7.635 -5.666 5.844 1.00 96.38 101 LEU A N 1
ATOM 820 C CA . LEU A 1 101 ? -6.941 -5.630 4.559 1.00 96.38 101 LEU A CA 1
ATOM 821 C C . LEU A 1 101 ? -5.522 -6.143 4.775 1.00 96.38 101 LEU A C 1
ATOM 823 O O . LEU A 1 101 ? -4.917 -5.908 5.822 1.00 96.38 101 LEU A O 1
ATOM 827 N N . SER A 1 102 ? -4.981 -6.855 3.799 1.00 97.19 102 SER A N 1
ATOM 828 C CA . SER A 1 102 ? -3.645 -7.431 3.909 1.00 97.19 102 SER A CA 1
ATOM 829 C C . SER A 1 102 ? -2.765 -7.031 2.741 1.00 97.19 102 SER A C 1
ATOM 831 O O . SER A 1 102 ? -3.241 -6.681 1.663 1.00 97.19 102 SER A O 1
ATOM 833 N N . GLY A 1 103 ? -1.459 -7.060 2.968 1.00 97.06 103 GLY A N 1
ATOM 834 C CA . GLY A 1 103 ? -0.496 -6.727 1.936 1.00 97.06 103 GLY A CA 1
ATOM 835 C C . GLY A 1 103 ? 0.908 -7.193 2.244 1.00 97.06 103 GLY A C 1
ATOM 836 O O . GLY A 1 103 ? 1.201 -7.722 3.318 1.00 97.06 103 GLY A O 1
ATOM 837 N N . PHE A 1 104 ? 1.802 -7.002 1.288 1.00 96.69 104 PHE A N 1
ATOM 838 C CA . PHE A 1 104 ? 3.167 -7.480 1.417 1.00 96.69 104 PHE A CA 1
ATOM 839 C C . PHE A 1 104 ? 4.165 -6.657 0.616 1.00 96.69 104 PHE A C 1
ATOM 841 O O . PHE A 1 104 ? 3.829 -5.939 -0.326 1.00 96.69 104 PHE A O 1
ATOM 848 N N . LYS A 1 105 ? 5.433 -6.783 1.011 1.00 93.38 105 LYS A N 1
ATOM 849 C CA . LYS A 1 105 ? 6.553 -6.119 0.344 1.00 93.38 105 LYS A CA 1
ATOM 850 C C . LYS A 1 105 ? 6.917 -6.853 -0.949 1.00 93.38 105 LYS A C 1
ATOM 852 O O . LYS A 1 105 ? 7.243 -8.039 -0.916 1.00 93.38 105 LYS A O 1
ATOM 857 N N . THR A 1 106 ? 6.986 -6.139 -2.070 1.00 93.81 106 THR A N 1
ATOM 858 C CA . THR A 1 106 ? 7.431 -6.687 -3.371 1.00 93.81 106 THR A CA 1
ATOM 859 C C . THR A 1 106 ? 8.952 -6.887 -3.437 1.00 93.81 106 THR A C 1
ATOM 861 O O . THR A 1 106 ? 9.475 -7.513 -4.355 1.00 93.81 106 THR A O 1
ATOM 864 N N . SER A 1 107 ? 9.689 -6.386 -2.439 1.00 90.88 107 SER A N 1
ATOM 865 C CA . SER A 1 107 ? 11.158 -6.390 -2.412 1.00 90.88 107 SER A CA 1
ATOM 866 C C . SER A 1 107 ? 11.807 -7.770 -2.388 1.00 90.88 107 SER A C 1
ATOM 868 O O . SER A 1 107 ? 12.988 -7.886 -2.704 1.00 90.88 107 SER A O 1
ATOM 870 N N . ASP A 1 108 ? 11.077 -8.790 -1.938 1.00 90.75 108 ASP A N 1
ATOM 871 C CA . ASP A 1 108 ? 11.597 -10.151 -1.825 1.00 90.75 108 ASP A CA 1
ATOM 872 C C . ASP A 1 108 ? 11.596 -10.884 -3.180 1.00 90.75 108 ASP A C 1
ATOM 874 O O . ASP A 1 108 ? 12.679 -11.296 -3.595 1.00 90.75 108 ASP A O 1
ATOM 878 N N . PRO A 1 109 ? 10.477 -10.976 -3.931 1.00 92.88 109 PRO A N 1
ATOM 879 C CA . PRO A 1 109 ? 10.478 -11.596 -5.262 1.00 92.88 109 PRO A CA 1
ATOM 880 C C . PRO A 1 109 ? 11.275 -10.802 -6.306 1.00 92.88 109 PRO A C 1
ATOM 882 O O . PRO A 1 109 ? 11.836 -11.397 -7.221 1.00 92.88 109 PRO A O 1
ATOM 885 N N . LEU A 1 110 ? 11.375 -9.477 -6.158 1.00 90.75 110 LEU A N 1
ATOM 886 C CA . LEU A 1 110 ? 12.155 -8.609 -7.054 1.00 90.75 110 LEU A CA 1
ATOM 887 C C . LEU A 1 110 ? 13.632 -8.485 -6.647 1.00 90.75 110 LEU A C 1
ATOM 889 O O . LEU A 1 110 ? 14.395 -7.727 -7.248 1.00 90.75 110 LEU A O 1
ATOM 893 N N . ARG A 1 111 ? 14.064 -9.199 -5.602 1.00 86.75 111 ARG A N 1
ATOM 894 C CA . ARG A 1 111 ? 15.437 -9.111 -5.106 1.00 86.75 111 ARG A CA 1
ATOM 895 C C . ARG A 1 111 ? 16.417 -9.583 -6.178 1.00 86.75 111 ARG A C 1
ATOM 897 O O . ARG A 1 111 ? 16.368 -10.733 -6.594 1.00 86.75 111 ARG A O 1
ATOM 904 N N . ASN A 1 112 ? 17.352 -8.708 -6.551 1.00 82.62 112 ASN A N 1
ATOM 905 C CA . ASN A 1 112 ? 18.399 -8.975 -7.546 1.00 82.62 112 ASN A CA 1
ATOM 906 C C . ASN A 1 112 ? 17.865 -9.357 -8.938 1.00 82.62 112 ASN A C 1
ATOM 908 O O . ASN A 1 112 ? 18.578 -9.985 -9.716 1.00 82.62 112 ASN A O 1
ATOM 912 N N . LYS A 1 113 ? 16.630 -8.964 -9.258 1.00 86.81 113 LYS A N 1
ATOM 913 C CA . LYS A 1 113 ? 16.016 -9.171 -10.569 1.00 86.81 113 LYS A CA 1
ATOM 914 C C . LYS A 1 113 ? 15.699 -7.828 -11.232 1.00 86.81 113 LYS A C 1
ATOM 916 O O . LYS A 1 113 ? 15.516 -6.831 -10.528 1.00 86.81 113 LYS A O 1
ATOM 921 N N . PRO A 1 114 ? 15.611 -7.766 -12.570 1.00 88.06 114 PRO A N 1
ATOM 922 C CA . PRO A 1 114 ? 15.041 -6.609 -13.248 1.00 88.06 114 PRO A CA 1
ATOM 923 C C . PRO A 1 114 ? 13.595 -6.364 -12.798 1.00 88.06 114 PRO A C 1
ATOM 925 O O . PRO A 1 114 ? 12.847 -7.312 -12.573 1.00 88.06 114 PRO A O 1
ATOM 928 N N . PHE A 1 115 ? 13.156 -5.099 -12.746 1.00 88.75 115 PHE A N 1
ATOM 929 C CA . PHE A 1 115 ? 11.760 -4.787 -12.397 1.00 88.75 115 PHE A CA 1
ATOM 930 C C . PHE A 1 115 ? 10.753 -5.448 -13.339 1.00 88.75 115 PHE A C 1
ATOM 932 O O . PHE A 1 115 ? 9.639 -5.687 -12.915 1.00 88.75 115 PHE A O 1
ATOM 939 N N . HIS A 1 116 ? 11.112 -5.722 -14.594 1.00 92.12 116 HIS A N 1
ATOM 940 C CA . HIS A 1 116 ? 10.231 -6.354 -15.580 1.00 92.12 116 HIS A CA 1
ATOM 941 C C . HIS A 1 116 ? 10.333 -7.889 -15.591 1.00 92.12 116 HIS A C 1
ATOM 943 O O . HIS A 1 116 ? 9.868 -8.508 -16.541 1.00 92.12 116 HIS A O 1
ATOM 949 N N . ASP A 1 117 ? 10.944 -8.517 -14.582 1.00 93.88 117 ASP A N 1
ATOM 950 C CA . ASP A 1 117 ? 11.054 -9.977 -14.506 1.00 93.88 117 ASP A CA 1
ATOM 951 C C . ASP A 1 117 ? 9.660 -10.636 -14.408 1.00 93.88 117 ASP A C 1
ATOM 953 O O . ASP A 1 117 ? 8.957 -10.427 -13.413 1.00 93.88 117 ASP A O 1
ATOM 957 N N . PRO A 1 118 ? 9.227 -11.423 -15.412 1.00 96.12 118 PRO A N 1
ATOM 958 C CA . PRO A 1 118 ? 7.871 -11.969 -15.446 1.00 96.12 118 PRO A CA 1
ATOM 959 C C . PRO A 1 118 ? 7.623 -12.995 -14.337 1.00 96.12 118 PRO A C 1
ATOM 961 O O . PRO A 1 118 ? 6.516 -13.067 -13.812 1.00 96.12 118 PRO A O 1
ATOM 964 N N . GLN A 1 119 ? 8.645 -13.752 -13.924 1.00 97.12 119 GLN A N 1
ATOM 965 C CA . GLN A 1 119 ? 8.502 -14.731 -12.843 1.00 97.12 119 GLN A CA 1
ATOM 966 C C . GLN A 1 119 ? 8.290 -14.047 -11.490 1.00 97.12 119 GLN A C 1
ATOM 968 O O . GLN A 1 119 ? 7.468 -14.496 -10.698 1.00 97.12 119 GLN A O 1
ATOM 973 N N . ALA A 1 120 ? 8.991 -12.943 -11.220 1.00 95.94 120 ALA A N 1
ATOM 974 C CA . ALA A 1 120 ? 8.782 -12.159 -10.009 1.00 95.94 120 ALA A CA 1
ATOM 975 C C . ALA A 1 120 ? 7.349 -11.616 -9.930 1.00 95.94 120 ALA A C 1
ATOM 977 O O . ALA A 1 120 ? 6.721 -11.714 -8.876 1.00 95.94 120 ALA A O 1
ATOM 978 N N . TRP A 1 121 ? 6.812 -11.091 -11.037 1.00 97.38 121 TRP A N 1
ATOM 979 C CA . TRP A 1 121 ? 5.425 -10.621 -11.087 1.00 97.38 121 TRP A CA 1
ATOM 980 C C . TRP A 1 121 ? 4.403 -11.750 -11.000 1.00 97.38 121 TRP A C 1
ATOM 982 O O . TRP A 1 121 ? 3.387 -11.558 -10.338 1.00 97.38 121 TRP A O 1
ATOM 992 N N . ALA A 1 122 ? 4.687 -12.927 -11.562 1.00 98.31 122 ALA A N 1
ATOM 993 C CA . ALA A 1 122 ? 3.853 -14.112 -11.375 1.00 98.31 122 ALA A CA 1
ATOM 994 C C . ALA A 1 122 ? 3.751 -14.506 -9.892 1.00 98.31 122 ALA A C 1
ATOM 996 O O . ALA A 1 122 ? 2.644 -14.675 -9.385 1.00 98.31 122 ALA A O 1
ATOM 997 N N . THR A 1 123 ? 4.877 -14.544 -9.164 1.00 98.06 123 THR A N 1
ATOM 998 C CA . THR A 1 123 ? 4.886 -14.803 -7.712 1.00 98.06 123 THR A CA 1
ATOM 999 C C . THR A 1 123 ? 4.118 -13.735 -6.929 1.00 98.06 123 THR A C 1
ATOM 1001 O O . THR A 1 123 ? 3.367 -14.058 -6.012 1.00 98.06 123 THR A O 1
ATOM 1004 N N . ILE A 1 124 ? 4.281 -12.451 -7.272 1.00 98.25 124 ILE A N 1
ATOM 1005 C CA . ILE A 1 124 ? 3.529 -11.365 -6.621 1.00 98.25 124 ILE A CA 1
ATOM 1006 C C . ILE A 1 124 ? 2.024 -11.538 -6.872 1.00 98.25 124 ILE A C 1
ATOM 1008 O O . ILE A 1 124 ? 1.239 -11.425 -5.934 1.00 98.25 124 ILE A O 1
ATOM 1012 N N . ALA A 1 125 ? 1.616 -11.823 -8.109 1.00 98.50 125 ALA A N 1
ATOM 1013 C CA . ALA A 1 125 ? 0.212 -11.990 -8.471 1.00 98.50 125 ALA A CA 1
ATOM 1014 C C . ALA A 1 125 ? -0.420 -13.209 -7.785 1.00 98.50 125 ALA A C 1
ATOM 1016 O O . ALA A 1 125 ? -1.536 -13.121 -7.280 1.00 98.50 125 ALA A O 1
ATOM 1017 N N . GLU A 1 126 ? 0.305 -14.327 -7.715 1.00 98.56 126 GLU A N 1
ATOM 1018 C CA . GLU A 1 126 ? -0.122 -15.540 -7.014 1.00 98.56 126 GLU A CA 1
ATOM 1019 C C . GLU A 1 126 ? -0.424 -15.265 -5.539 1.00 98.56 126 GLU A C 1
ATOM 1021 O O . GLU A 1 126 ? -1.543 -15.511 -5.085 1.00 98.56 126 GLU A O 1
ATOM 1026 N N . VAL A 1 127 ? 0.521 -14.654 -4.820 1.00 98.50 127 VAL A N 1
ATOM 1027 C CA . VAL A 1 127 ? 0.333 -14.328 -3.400 1.00 98.50 127 VAL A CA 1
ATOM 1028 C C . VAL A 1 127 ? -0.762 -13.277 -3.211 1.00 98.50 127 VAL A C 1
ATOM 1030 O O . VAL A 1 127 ? -1.530 -13.348 -2.253 1.00 98.50 127 VAL A O 1
ATOM 1033 N N . ALA A 1 128 ? -0.899 -12.316 -4.131 1.00 98.56 128 ALA A N 1
ATOM 1034 C CA . ALA A 1 128 ? -2.000 -11.360 -4.080 1.00 98.56 128 ALA A CA 1
ATOM 1035 C C . ALA A 1 128 ? -3.366 -12.051 -4.219 1.00 98.56 128 ALA A C 1
ATOM 1037 O O . ALA A 1 128 ? -4.276 -11.748 -3.449 1.00 98.56 128 ALA A O 1
ATOM 1038 N N . ARG A 1 129 ? -3.522 -13.004 -5.147 1.00 98.50 129 ARG A N 1
ATOM 1039 C CA . ARG A 1 129 ? -4.771 -13.770 -5.294 1.00 98.50 129 ARG A CA 1
ATOM 1040 C C . ARG A 1 129 ? -5.084 -14.586 -4.042 1.00 98.50 129 ARG A C 1
ATOM 1042 O O . ARG A 1 129 ? -6.221 -14.552 -3.581 1.00 98.50 129 ARG A O 1
ATOM 1049 N N . GLU A 1 130 ? -4.087 -15.254 -3.466 1.00 98.38 130 GLU A N 1
ATOM 1050 C CA . GLU A 1 130 ? -4.250 -16.019 -2.223 1.00 98.38 130 GLU A CA 1
ATOM 1051 C C . GLU A 1 130 ? -4.716 -15.124 -1.061 1.00 98.38 130 GLU A C 1
ATOM 1053 O O . GLU A 1 130 ? -5.720 -15.409 -0.407 1.00 98.38 130 GLU A O 1
ATOM 1058 N N . VAL A 1 131 ? -4.046 -13.989 -0.843 1.00 98.31 131 VAL A N 1
ATOM 1059 C CA . VAL A 1 131 ? -4.403 -13.029 0.215 1.00 98.31 131 VAL A CA 1
ATOM 1060 C C . VAL A 1 131 ? -5.788 -12.418 -0.016 1.00 98.31 131 VAL A C 1
ATOM 1062 O O . VAL A 1 131 ? -6.562 -12.253 0.932 1.00 98.31 131 VAL A O 1
ATOM 1065 N N . SER A 1 132 ? -6.131 -12.096 -1.265 1.00 98.06 132 SER A N 1
ATOM 1066 C CA . SER A 1 132 ? -7.457 -11.577 -1.604 1.00 98.06 132 SER A CA 1
ATOM 1067 C C . SER A 1 132 ? -8.540 -12.619 -1.314 1.00 98.06 132 SER A C 1
ATOM 1069 O O . SER A 1 132 ? -9.531 -12.299 -0.661 1.00 98.06 132 SER A O 1
ATOM 1071 N N . ALA A 1 133 ? -8.323 -13.886 -1.681 1.00 98.00 133 ALA A N 1
ATOM 1072 C CA . ALA A 1 133 ? -9.255 -14.973 -1.385 1.00 98.00 133 ALA A CA 1
ATOM 1073 C C . ALA A 1 133 ? -9.482 -15.142 0.128 1.00 98.00 133 ALA A C 1
ATOM 1075 O O . ALA A 1 133 ? -10.629 -15.188 0.573 1.00 98.00 133 ALA A O 1
ATOM 1076 N N . LEU A 1 134 ? -8.411 -15.130 0.932 1.00 97.75 134 LEU A N 1
ATOM 1077 C CA . LEU A 1 134 ? -8.497 -15.216 2.397 1.00 97.75 134 LEU A CA 1
ATOM 1078 C C . LEU A 1 134 ? -9.267 -14.048 3.030 1.00 97.75 134 LEU A C 1
ATOM 1080 O O . LEU A 1 134 ? -9.868 -14.205 4.089 1.00 97.75 134 LEU A O 1
ATOM 1084 N N . THR A 1 135 ? -9.262 -12.876 2.394 1.00 96.44 135 THR A N 1
ATOM 1085 C CA . THR A 1 135 ? -9.949 -11.672 2.889 1.00 96.44 135 THR A CA 1
ATOM 1086 C C . THR A 1 135 ? -11.330 -11.453 2.266 1.00 96.44 135 THR A C 1
ATOM 1088 O O . THR A 1 135 ? -11.946 -10.412 2.511 1.00 96.44 135 THR A O 1
ATOM 1091 N N . GLY A 1 136 ? -11.844 -12.428 1.505 1.00 95.06 136 GLY A N 1
ATOM 1092 C CA . GLY A 1 136 ? -13.163 -12.364 0.869 1.00 95.06 136 GLY A CA 1
ATOM 1093 C C . GLY A 1 136 ? -13.205 -11.474 -0.376 1.00 95.06 136 GLY A C 1
ATOM 1094 O O . GLY A 1 136 ? -14.191 -10.778 -0.596 1.00 95.06 136 GLY A O 1
ATOM 1095 N N . GLY A 1 137 ? -12.127 -11.453 -1.163 1.00 95.12 137 GLY A N 1
ATOM 1096 C CA . GLY A 1 137 ? -12.010 -10.665 -2.394 1.00 95.12 137 GLY A CA 1
ATOM 1097 C C . GLY A 1 137 ? -11.629 -9.202 -2.171 1.00 95.12 137 GLY A C 1
ATOM 1098 O O . GLY A 1 137 ? -11.776 -8.384 -3.077 1.00 95.12 137 GLY A O 1
ATOM 1099 N N . LYS A 1 138 ? -11.160 -8.842 -0.971 1.00 95.69 138 LYS A N 1
ATOM 1100 C CA . LYS A 1 138 ? -10.760 -7.465 -0.665 1.00 95.69 138 LYS A CA 1
ATOM 1101 C C . LYS A 1 138 ? -9.471 -7.064 -1.398 1.00 95.69 138 LYS A C 1
ATOM 1103 O O . LYS A 1 138 ? -8.698 -7.941 -1.811 1.00 95.69 138 LYS A O 1
ATOM 1108 N N . PRO A 1 139 ? -9.209 -5.747 -1.516 1.00 97.31 139 PRO A N 1
ATOM 1109 C CA . PRO A 1 139 ? -7.987 -5.252 -2.128 1.00 97.31 139 PRO A CA 1
ATOM 1110 C C . PRO A 1 139 ? -6.739 -5.698 -1.370 1.00 97.31 139 PRO A C 1
ATOM 1112 O O . PRO A 1 139 ? -6.733 -5.760 -0.136 1.00 97.31 139 PRO A O 1
ATOM 1115 N N . VAL A 1 140 ? -5.664 -5.951 -2.114 1.00 98.19 140 VAL A N 1
ATOM 1116 C CA . VAL A 1 140 ? -4.362 -6.331 -1.556 1.00 98.19 140 VAL A CA 1
ATOM 1117 C C . VAL A 1 140 ? -3.367 -5.197 -1.714 1.00 98.19 140 VAL A C 1
ATOM 1119 O O . VAL A 1 140 ? -3.222 -4.612 -2.788 1.00 98.19 140 VAL A O 1
ATOM 1122 N N . ILE A 1 141 ? -2.647 -4.898 -0.636 1.00 97.25 141 ILE A N 1
ATOM 1123 C CA . ILE A 1 141 ? -1.631 -3.850 -0.648 1.00 97.25 141 ILE A CA 1
ATOM 1124 C C . ILE A 1 141 ? -0.298 -4.416 -1.124 1.00 97.25 141 ILE A C 1
ATOM 1126 O O . ILE A 1 141 ? 0.230 -5.379 -0.567 1.00 97.25 141 ILE A O 1
ATOM 1130 N N . LEU A 1 142 ? 0.283 -3.770 -2.127 1.00 96.81 142 LEU A N 1
ATOM 1131 C CA . LEU A 1 142 ? 1.622 -4.071 -2.614 1.00 96.81 142 LEU A CA 1
ATOM 1132 C C . LEU A 1 142 ? 2.563 -2.937 -2.219 1.00 96.81 142 LEU A C 1
ATOM 1134 O O . LEU A 1 142 ? 2.455 -1.816 -2.716 1.00 96.81 142 LEU A O 1
ATOM 1138 N N . GLU A 1 143 ? 3.501 -3.233 -1.327 1.00 93.12 143 GLU A N 1
ATOM 1139 C CA . GLU A 1 143 ? 4.496 -2.279 -0.850 1.00 93.12 143 GLU A CA 1
ATOM 1140 C C . GLU A 1 143 ? 5.792 -2.388 -1.664 1.00 93.12 143 GLU A C 1
ATOM 1142 O O . GLU A 1 143 ? 6.543 -3.362 -1.558 1.00 93.12 143 GLU A O 1
ATOM 1147 N N . ASN A 1 144 ? 6.085 -1.355 -2.453 1.00 90.75 144 ASN A N 1
ATOM 1148 C CA . ASN A 1 144 ? 7.198 -1.350 -3.398 1.00 90.75 144 ASN A CA 1
ATOM 1149 C C . ASN A 1 144 ? 8.458 -0.619 -2.906 1.00 90.75 144 ASN A C 1
ATOM 1151 O O . ASN A 1 144 ? 9.502 -0.697 -3.556 1.00 90.75 144 ASN A O 1
ATOM 1155 N N . GLU A 1 145 ? 8.407 0.064 -1.756 1.00 84.19 145 GLU A N 1
ATOM 1156 C CA . GLU A 1 145 ? 9.530 0.862 -1.238 1.00 84.19 145 GLU A CA 1
ATOM 1157 C C . GLU A 1 145 ? 10.845 0.078 -1.186 1.00 84.19 145 GLU A C 1
ATOM 1159 O O . GLU A 1 145 ? 11.874 0.522 -1.706 1.00 84.19 145 GLU A O 1
ATOM 1164 N N . GLY A 1 146 ? 10.815 -1.114 -0.590 1.00 84.06 146 GLY A N 1
ATOM 1165 C CA . GLY A 1 146 ? 12.006 -1.947 -0.454 1.00 84.06 146 GLY A CA 1
ATOM 1166 C C . GLY A 1 146 ? 12.575 -2.441 -1.789 1.00 84.06 146 GLY A C 1
ATOM 1167 O O . GLY A 1 146 ? 13.783 -2.662 -1.878 1.00 84.06 146 GLY A O 1
ATOM 1168 N N . ALA A 1 147 ? 11.740 -2.623 -2.818 1.00 87.31 147 ALA A N 1
ATOM 1169 C CA . ALA A 1 147 ? 12.184 -3.082 -4.135 1.00 87.31 147 ALA A CA 1
ATOM 1170 C C . ALA A 1 147 ? 12.948 -1.969 -4.862 1.00 87.31 147 ALA A C 1
ATOM 1172 O O . ALA A 1 147 ? 14.065 -2.182 -5.335 1.00 87.31 147 ALA A O 1
ATOM 1173 N N . VAL A 1 148 ? 12.397 -0.750 -4.851 1.00 83.81 148 VAL A N 1
ATOM 1174 C CA . VAL A 1 148 ? 13.032 0.428 -5.462 1.00 83.81 148 VAL A CA 1
ATOM 1175 C C . VAL A 1 148 ? 14.380 0.728 -4.799 1.00 83.81 148 VAL A C 1
ATOM 1177 O O . VAL A 1 148 ? 15.374 0.934 -5.495 1.00 83.81 148 VAL A O 1
ATOM 1180 N N . LYS A 1 149 ? 14.444 0.661 -3.460 1.00 77.94 149 LYS A N 1
ATOM 1181 C CA . LYS A 1 149 ? 15.679 0.825 -2.670 1.00 77.94 149 LYS A CA 1
ATOM 1182 C C . LYS A 1 149 ? 16.834 -0.038 -3.171 1.00 77.94 149 LYS A C 1
ATOM 1184 O O . LYS A 1 149 ? 17.942 0.452 -3.365 1.00 77.94 149 LYS A O 1
ATOM 1189 N N . ARG A 1 150 ? 16.566 -1.327 -3.373 1.00 74.69 150 ARG A N 1
ATOM 1190 C CA . ARG A 1 150 ? 17.587 -2.319 -3.737 1.00 74.69 150 ARG A CA 1
ATOM 1191 C C . ARG A 1 150 ? 18.074 -2.174 -5.172 1.00 74.69 150 ARG A C 1
ATOM 1193 O O . ARG A 1 150 ? 19.211 -2.509 -5.474 1.00 74.69 150 ARG A O 1
ATOM 1200 N N . MET A 1 151 ? 17.240 -1.665 -6.069 1.00 71.31 151 MET A N 1
ATOM 1201 C CA . MET A 1 151 ? 17.673 -1.456 -7.449 1.00 71.31 151 MET A CA 1
ATOM 1202 C C . MET A 1 151 ? 18.636 -0.283 -7.590 1.00 71.31 151 MET A C 1
ATOM 1204 O O . MET A 1 151 ? 19.528 -0.324 -8.433 1.00 71.31 151 MET A O 1
ATOM 1208 N N . LEU A 1 152 ? 18.516 0.715 -6.717 1.00 69.00 152 LEU A N 1
ATOM 1209 C CA . LEU A 1 152 ? 19.463 1.825 -6.657 1.00 69.00 152 LEU A CA 1
ATOM 1210 C C . LEU A 1 152 ? 20.815 1.398 -6.098 1.00 69.00 152 LEU A C 1
ATOM 1212 O O . LEU A 1 152 ? 21.829 1.886 -6.579 1.00 69.00 152 LEU A O 1
ATOM 1216 N N . SER A 1 153 ? 20.843 0.464 -5.142 1.00 69.19 153 SER A N 1
ATOM 1217 C CA . SER A 1 153 ? 22.108 -0.121 -4.679 1.00 69.19 153 SER A CA 1
ATOM 1218 C C . SER A 1 153 ? 22.790 -1.001 -5.730 1.00 69.19 153 SER A C 1
ATOM 1220 O O . SER A 1 153 ? 23.964 -1.304 -5.577 1.00 69.19 153 SER A O 1
ATOM 1222 N N . ASN A 1 154 ? 22.070 -1.393 -6.787 1.00 67.94 154 ASN A N 1
ATOM 1223 C CA . ASN A 1 154 ? 22.574 -2.214 -7.891 1.00 67.94 154 ASN A CA 1
ATOM 1224 C C . ASN A 1 154 ? 22.783 -1.393 -9.183 1.00 67.94 154 ASN A C 1
ATOM 1226 O O . ASN A 1 154 ? 22.789 -1.960 -10.272 1.00 67.94 154 ASN A O 1
ATOM 1230 N N . ASP A 1 155 ? 22.874 -0.061 -9.080 1.00 69.88 155 ASP A N 1
ATOM 1231 C CA . ASP A 1 155 ? 23.101 0.874 -10.193 1.00 69.88 155 ASP A CA 1
ATOM 1232 C C . ASP A 1 155 ? 22.095 0.822 -11.353 1.00 69.88 155 ASP A C 1
ATOM 1234 O O . ASP A 1 155 ? 22.342 1.349 -12.439 1.00 69.88 155 ASP A O 1
ATOM 1238 N N . ILE A 1 156 ? 20.888 0.301 -11.130 1.00 70.25 156 ILE A N 1
ATOM 1239 C CA . ILE A 1 156 ? 19.873 0.273 -12.184 1.00 70.25 156 ILE A CA 1
ATOM 1240 C C . ILE A 1 156 ? 19.348 1.699 -12.418 1.00 70.25 156 ILE A C 1
ATOM 1242 O O . ILE A 1 156 ? 18.799 2.358 -11.528 1.00 70.25 156 ILE A O 1
ATOM 1246 N N . THR A 1 157 ? 19.578 2.228 -13.621 1.00 67.50 157 THR A N 1
ATOM 1247 C CA . THR A 1 157 ? 19.281 3.624 -14.007 1.00 67.50 157 THR A CA 1
ATOM 1248 C C . THR A 1 157 ? 17.982 3.780 -14.786 1.00 67.50 157 THR A C 1
ATOM 1250 O O . THR A 1 157 ? 17.460 4.891 -14.878 1.00 67.50 157 THR A O 1
ATOM 1253 N N . SER A 1 158 ? 17.438 2.696 -15.340 1.00 73.19 158 SER A N 1
ATOM 1254 C CA . SER A 1 158 ? 16.256 2.749 -16.196 1.00 73.19 158 SER A CA 1
ATOM 1255 C C . SER A 1 158 ? 15.352 1.531 -16.020 1.00 73.19 158 SER A C 1
ATOM 1257 O O . SER A 1 158 ? 15.773 0.466 -15.574 1.00 73.19 158 SER A O 1
ATOM 1259 N N . ILE A 1 159 ? 14.078 1.722 -16.357 1.00 84.00 159 ILE A N 1
ATOM 1260 C CA . ILE A 1 159 ? 13.056 0.679 -16.421 1.00 84.00 159 ILE A CA 1
ATOM 1261 C C . ILE A 1 159 ? 12.558 0.644 -17.859 1.00 84.00 159 ILE A C 1
ATOM 1263 O O . ILE A 1 159 ? 12.146 1.684 -18.383 1.00 84.00 159 ILE A O 1
ATOM 1267 N N . ASN A 1 160 ? 12.570 -0.541 -18.468 1.00 90.56 160 ASN A N 1
ATOM 1268 C CA . ASN A 1 160 ? 11.828 -0.795 -19.696 1.00 90.56 160 ASN A CA 1
ATOM 1269 C C . ASN A 1 160 ? 10.332 -0.846 -19.347 1.00 90.56 160 ASN A C 1
ATOM 1271 O O . ASN A 1 160 ? 9.861 -1.822 -18.765 1.00 90.56 160 ASN A O 1
ATOM 1275 N N . HIS A 1 161 ? 9.623 0.248 -19.635 1.00 92.50 161 HIS A N 1
ATOM 1276 C CA . HIS A 1 161 ? 8.208 0.414 -19.289 1.00 92.50 161 HIS A CA 1
ATOM 1277 C C . HIS A 1 161 ? 7.324 -0.604 -20.006 1.00 92.50 161 HIS A C 1
ATOM 1279 O O . HIS A 1 161 ? 6.465 -1.204 -19.376 1.00 92.50 161 HIS A O 1
ATOM 1285 N N . GLU A 1 162 ? 7.558 -0.836 -21.297 1.00 96.19 162 GLU A N 1
ATOM 1286 C CA . GLU A 1 162 ? 6.757 -1.767 -22.094 1.00 96.19 162 GLU A CA 1
ATOM 1287 C C . GLU A 1 162 ? 6.915 -3.207 -21.600 1.00 96.19 162 GLU A C 1
ATOM 1289 O O . GLU A 1 162 ? 5.919 -3.872 -21.327 1.00 96.19 162 GLU A O 1
ATOM 1294 N N . ALA A 1 163 ? 8.156 -3.653 -21.378 1.00 96.38 163 ALA A N 1
ATOM 1295 C CA . ALA A 1 163 ? 8.413 -4.979 -20.819 1.00 96.38 163 ALA A CA 1
ATOM 1296 C C . ALA A 1 163 ? 7.801 -5.134 -19.417 1.00 96.38 163 ALA A C 1
ATOM 1298 O O . ALA A 1 163 ? 7.275 -6.190 -19.081 1.00 96.38 163 ALA A O 1
ATOM 1299 N N . LEU A 1 164 ? 7.834 -4.078 -18.594 1.00 96.06 164 LEU A N 1
ATOM 1300 C CA . LEU A 1 164 ? 7.199 -4.092 -17.278 1.00 96.06 164 LEU A CA 1
ATOM 1301 C C . LEU A 1 164 ? 5.676 -4.246 -17.387 1.00 96.06 164 LEU A C 1
ATOM 1303 O O . LEU A 1 164 ? 5.104 -5.091 -16.702 1.00 96.06 164 LEU A O 1
ATOM 1307 N N . VAL A 1 165 ? 5.030 -3.466 -18.259 1.00 98.12 165 VAL A N 1
ATOM 1308 C CA . VAL A 1 165 ? 3.585 -3.568 -18.516 1.00 98.12 165 VAL A CA 1
ATOM 1309 C C . VAL A 1 165 ? 3.227 -4.967 -19.001 1.00 98.12 165 VAL A C 1
ATOM 1311 O O . VAL A 1 165 ? 2.280 -5.546 -18.478 1.00 98.12 165 VAL A O 1
ATOM 1314 N N . GLN A 1 166 ? 3.983 -5.532 -19.945 1.00 98.25 166 GLN A N 1
ATOM 1315 C CA . GLN A 1 166 ? 3.753 -6.887 -20.456 1.00 98.25 166 GLN A CA 1
ATOM 1316 C C . GLN A 1 166 ? 3.857 -7.937 -19.343 1.00 98.25 166 GLN A C 1
ATOM 1318 O O . GLN A 1 166 ? 2.947 -8.747 -19.185 1.00 98.25 166 GLN A O 1
ATOM 1323 N N . SER A 1 167 ? 4.910 -7.883 -18.522 1.00 97.94 167 SER A N 1
ATOM 1324 C CA . SER A 1 167 ? 5.108 -8.826 -17.415 1.00 97.94 167 SER A CA 1
ATOM 1325 C C . SER A 1 167 ? 3.991 -8.773 -16.373 1.00 97.94 167 SER A C 1
ATOM 1327 O O . SER A 1 167 ? 3.563 -9.824 -15.894 1.00 97.94 167 SER A O 1
ATOM 1329 N N . ILE A 1 168 ? 3.494 -7.575 -16.041 1.00 98.38 168 ILE A N 1
ATOM 1330 C CA . ILE A 1 168 ? 2.371 -7.405 -15.106 1.00 98.38 168 ILE A CA 1
ATOM 1331 C C . ILE A 1 168 ? 1.052 -7.847 -15.760 1.00 98.38 168 ILE A C 1
ATOM 1333 O O . ILE A 1 168 ? 0.289 -8.577 -15.135 1.00 98.38 168 ILE A O 1
ATOM 1337 N N . SER A 1 169 ? 0.793 -7.446 -17.010 1.00 98.25 169 SER A N 1
ATOM 1338 C CA . SER A 1 169 ? -0.472 -7.720 -17.722 1.00 98.25 169 SER A CA 1
ATOM 1339 C C . SER A 1 169 ? -0.663 -9.197 -18.060 1.00 98.25 169 SER A C 1
ATOM 1341 O O . SER A 1 169 ? -1.781 -9.633 -18.300 1.00 98.25 169 SER A O 1
ATOM 1343 N N . ALA A 1 170 ? 0.422 -9.972 -18.090 1.00 97.88 170 ALA A N 1
ATOM 1344 C CA . ALA A 1 170 ? 0.377 -11.413 -18.309 1.00 97.88 170 ALA A CA 1
ATOM 1345 C C . ALA A 1 170 ? -0.144 -12.211 -17.097 1.00 97.88 170 ALA A C 1
ATOM 1347 O O . ALA A 1 170 ? -0.241 -13.432 -17.191 1.00 97.88 170 ALA A O 1
ATOM 1348 N N . GLN A 1 171 ? -0.442 -11.560 -15.965 1.00 97.88 171 GLN A N 1
ATOM 1349 C CA . GLN A 1 171 ? -0.930 -12.219 -14.751 1.00 97.88 171 GLN A CA 1
ATOM 1350 C C . GLN A 1 171 ? -2.388 -11.854 -14.457 1.00 97.88 171 GLN A C 1
ATOM 1352 O O . GLN A 1 171 ? -2.833 -10.748 -14.758 1.00 97.88 171 GLN A O 1
ATOM 1357 N N . ASP A 1 172 ? -3.088 -12.743 -13.754 1.00 96.75 172 ASP A N 1
ATOM 1358 C CA . ASP A 1 172 ? -4.404 -12.444 -13.186 1.00 96.75 172 ASP A CA 1
ATOM 1359 C C . ASP A 1 172 ? -4.269 -11.686 -11.860 1.00 96.75 172 ASP A C 1
ATOM 1361 O O . ASP A 1 172 ? -3.584 -12.143 -10.941 1.00 96.75 172 ASP A O 1
ATOM 1365 N N . TRP A 1 173 ? -4.955 -10.555 -11.714 1.00 98.12 173 TRP A N 1
ATOM 1366 C CA . TRP A 1 173 ? -4.839 -9.704 -10.526 1.00 98.12 173 TRP A CA 1
ATOM 1367 C C . TRP A 1 173 ? -6.173 -9.544 -9.786 1.00 98.12 173 TRP A C 1
ATOM 1369 O O . TRP A 1 173 ? -7.193 -9.300 -10.433 1.00 98.12 173 TRP A O 1
ATOM 1379 N N . PRO A 1 174 ? -6.184 -9.614 -8.437 1.00 97.38 174 PRO A N 1
ATOM 1380 C CA . PRO A 1 174 ? -7.281 -9.052 -7.652 1.00 97.38 174 PRO A CA 1
ATOM 1381 C C . PRO A 1 174 ? -7.227 -7.512 -7.686 1.00 97.38 174 PRO A C 1
ATOM 1383 O O . PRO A 1 174 ? -6.364 -6.920 -8.338 1.00 97.38 174 PRO A O 1
ATOM 1386 N N . GLU A 1 175 ? -8.114 -6.832 -6.953 1.00 97.44 175 GLU A N 1
ATOM 1387 C CA . GLU A 1 175 ? -7.943 -5.393 -6.721 1.00 97.44 175 GLU A CA 1
ATOM 1388 C C . GLU A 1 175 ? -6.635 -5.135 -5.953 1.00 97.44 175 GLU A C 1
ATOM 1390 O O . GLU A 1 175 ? -6.342 -5.794 -4.952 1.00 97.44 175 GLU A O 1
ATOM 1395 N N . ILE A 1 176 ? -5.846 -4.165 -6.420 1.00 97.94 176 ILE A N 1
ATOM 1396 C CA . ILE A 1 176 ? -4.531 -3.846 -5.860 1.00 97.94 176 ILE A CA 1
ATOM 1397 C C . ILE A 1 176 ? -4.486 -2.405 -5.374 1.00 97.94 176 ILE A C 1
ATOM 1399 O O . ILE A 1 176 ? -4.807 -1.473 -6.109 1.00 97.94 176 ILE A O 1
ATOM 1403 N N . TRP A 1 177 ? -3.973 -2.204 -4.165 1.00 97.25 177 TRP A N 1
ATOM 1404 C CA . TRP A 1 177 ? -3.558 -0.893 -3.680 1.00 97.25 177 TRP A CA 1
ATOM 1405 C C . TRP A 1 177 ? -2.032 -0.822 -3.686 1.00 97.25 177 TRP A C 1
ATOM 1407 O O . TRP A 1 177 ? -1.343 -1.460 -2.890 1.00 97.25 177 TRP A O 1
ATOM 1417 N N . PHE A 1 178 ? -1.481 -0.076 -4.635 1.00 95.75 178 PHE A N 1
ATOM 1418 C CA . PHE A 1 178 ? -0.054 -0.066 -4.914 1.00 95.75 178 PHE A CA 1
ATOM 1419 C C . PHE A 1 178 ? 0.630 1.107 -4.214 1.00 95.75 178 PHE A C 1
ATOM 1421 O O . PHE A 1 178 ? 0.463 2.269 -4.597 1.00 95.75 178 PHE A O 1
ATOM 1428 N N . TRP A 1 179 ? 1.441 0.804 -3.202 1.00 91.94 179 TRP A N 1
ATOM 1429 C CA . TRP A 1 179 ? 2.332 1.781 -2.597 1.00 91.94 179 TRP A CA 1
ATOM 1430 C C . TRP A 1 179 ? 3.679 1.772 -3.316 1.00 91.94 179 TRP A C 1
ATOM 1432 O O . TRP A 1 179 ? 4.523 0.899 -3.121 1.00 91.94 179 TRP A O 1
ATOM 1442 N N . TYR A 1 180 ? 3.883 2.768 -4.170 1.00 84.56 180 TYR A N 1
ATOM 1443 C CA . TYR A 1 180 ? 4.911 2.744 -5.206 1.00 84.56 180 TYR A CA 1
ATOM 1444 C C . TYR A 1 180 ? 6.286 3.313 -4.796 1.00 84.56 180 TYR A C 1
ATOM 1446 O O . TYR A 1 180 ? 7.157 3.398 -5.661 1.00 84.56 180 TYR A O 1
ATOM 1454 N N . ALA A 1 181 ? 6.512 3.580 -3.497 1.00 70.12 181 ALA A N 1
ATOM 1455 C CA . ALA A 1 181 ? 7.756 4.063 -2.851 1.00 70.12 181 ALA A CA 1
ATOM 1456 C C . ALA A 1 181 ? 7.876 5.599 -2.636 1.00 70.12 181 ALA A C 1
ATOM 1458 O O . ALA A 1 181 ? 7.239 6.370 -3.349 1.00 70.12 181 ALA A O 1
ATOM 1459 N N . PRO A 1 182 ? 8.675 6.059 -1.643 1.00 59.19 182 PRO A N 1
ATOM 1460 C CA . PRO A 1 182 ? 8.247 7.118 -0.720 1.00 59.19 182 PRO A CA 1
ATOM 1461 C C . PRO A 1 182 ? 8.923 8.494 -0.907 1.00 59.19 182 PRO A C 1
ATOM 1463 O O . PRO A 1 182 ? 9.727 8.747 -1.805 1.00 59.19 182 PRO A O 1
ATOM 1466 N N . MET A 1 183 ? 8.576 9.395 0.011 1.00 52.53 183 MET A N 1
ATOM 1467 C CA . MET A 1 183 ? 8.989 10.795 0.103 1.00 52.53 183 MET A CA 1
ATOM 1468 C C . MET A 1 183 ? 10.442 10.992 0.561 1.00 52.53 183 MET A C 1
ATOM 1470 O O . MET A 1 183 ? 10.989 10.178 1.297 1.00 52.53 183 MET A O 1
ATOM 1474 N N . GLY A 1 184 ? 11.059 12.102 0.135 1.00 53.03 184 GLY A N 1
ATOM 1475 C CA . GLY A 1 184 ? 12.422 12.496 0.535 1.00 53.03 184 GLY A CA 1
ATOM 1476 C C . GLY A 1 184 ? 13.553 12.003 -0.378 1.00 53.03 184 GLY A C 1
ATOM 1477 O O . GLY A 1 184 ? 14.722 12.241 -0.091 1.00 53.03 184 GLY A O 1
ATOM 1478 N N . TRP A 1 185 ? 13.226 11.339 -1.487 1.00 64.12 185 TRP A N 1
ATOM 1479 C CA . TRP A 1 185 ? 14.209 10.752 -2.402 1.00 64.12 185 TRP A CA 1
ATOM 1480 C C . TRP A 1 185 ? 14.603 11.722 -3.512 1.00 64.12 185 TRP A C 1
ATOM 1482 O O . TRP A 1 185 ? 13.824 12.602 -3.878 1.00 64.12 185 TRP A O 1
ATOM 1492 N N . ASN A 1 186 ? 15.800 11.547 -4.074 1.00 71.44 186 ASN A N 1
ATOM 1493 C CA . ASN A 1 186 ? 16.222 12.330 -5.231 1.00 71.44 186 ASN A CA 1
ATOM 1494 C C . ASN A 1 186 ? 15.324 12.053 -6.457 1.00 71.44 186 ASN A C 1
ATOM 1496 O O . ASN A 1 186 ? 14.604 11.052 -6.532 1.00 71.44 186 ASN A O 1
ATOM 1500 N N . GLU A 1 187 ? 15.381 12.953 -7.435 1.00 75.25 187 GLU A N 1
ATOM 1501 C CA . GLU A 1 187 ? 14.519 12.935 -8.619 1.00 75.25 187 GLU A CA 1
ATOM 1502 C C . GLU A 1 187 ? 14.593 11.622 -9.417 1.00 75.25 187 GLU A C 1
ATOM 1504 O O . GLU A 1 187 ? 13.570 11.136 -9.903 1.00 75.25 187 GLU A O 1
ATOM 1509 N N . ARG A 1 188 ? 15.776 10.996 -9.503 1.00 77.31 188 ARG A N 1
ATOM 1510 C CA . ARG A 1 188 ? 15.964 9.722 -10.218 1.00 77.31 188 ARG A CA 1
ATOM 1511 C C . ARG A 1 188 ? 15.053 8.637 -9.655 1.00 77.31 188 ARG A C 1
ATOM 1513 O O . ARG A 1 188 ? 14.431 7.900 -10.416 1.00 77.31 188 ARG A O 1
ATOM 1520 N N . VAL A 1 189 ? 14.950 8.551 -8.336 1.00 78.06 189 VAL A N 1
ATOM 1521 C CA . VAL A 1 189 ? 14.147 7.518 -7.674 1.00 78.06 189 VAL A CA 1
ATOM 1522 C C . VAL A 1 189 ? 12.668 7.783 -7.854 1.00 78.06 189 VAL A C 1
ATOM 1524 O O . VAL A 1 189 ? 11.925 6.877 -8.210 1.00 78.06 189 VAL A O 1
ATOM 1527 N N . GLN A 1 190 ? 12.256 9.039 -7.704 1.00 78.06 190 GLN A N 1
ATOM 1528 C CA . GLN A 1 190 ? 10.873 9.443 -7.936 1.00 78.06 190 GLN A CA 1
ATOM 1529 C C . GLN A 1 190 ? 10.435 9.136 -9.378 1.00 78.06 190 GLN A C 1
ATOM 1531 O O . GLN A 1 190 ? 9.323 8.660 -9.595 1.00 78.06 190 GLN A O 1
ATOM 1536 N N . ASN A 1 191 ? 11.320 9.329 -10.361 1.00 81.00 191 ASN A N 1
ATOM 1537 C CA . ASN A 1 191 ? 11.050 8.995 -11.761 1.00 81.00 191 ASN A CA 1
ATOM 1538 C C . ASN A 1 191 ? 10.915 7.483 -11.995 1.00 81.00 191 ASN A C 1
ATOM 1540 O O . ASN A 1 191 ? 10.023 7.055 -12.727 1.00 81.00 191 ASN A O 1
ATOM 1544 N N . ILE A 1 192 ? 11.771 6.672 -11.368 1.00 84.44 192 ILE A N 1
ATOM 1545 C CA . ILE A 1 192 ? 11.680 5.205 -11.404 1.00 84.44 192 ILE A CA 1
ATOM 1546 C C . ILE A 1 192 ? 10.360 4.748 -10.771 1.00 84.44 192 ILE A C 1
ATOM 1548 O O . ILE A 1 192 ? 9.588 4.044 -11.420 1.00 84.44 192 ILE A O 1
ATOM 1552 N N . SER A 1 193 ? 10.053 5.213 -9.560 1.00 86.25 193 SER A N 1
ATOM 1553 C CA . SER A 1 193 ? 8.804 4.917 -8.855 1.00 86.25 193 SER A CA 1
ATOM 1554 C C . SER A 1 193 ? 7.574 5.300 -9.682 1.00 86.25 193 SER A C 1
ATOM 1556 O O . SER A 1 193 ? 6.654 4.496 -9.818 1.00 86.25 193 SER A O 1
ATOM 1558 N N . LYS A 1 194 ? 7.578 6.483 -10.318 1.00 85.62 194 LYS A N 1
ATOM 1559 C CA . LYS A 1 194 ? 6.486 6.933 -11.197 1.00 85.62 194 LYS A CA 1
ATOM 1560 C C . LYS A 1 194 ? 6.302 6.019 -12.411 1.00 85.62 194 LYS A C 1
ATOM 1562 O O . LYS A 1 194 ? 5.166 5.723 -12.774 1.00 85.62 194 LYS A O 1
ATOM 1567 N N . LYS A 1 195 ? 7.390 5.560 -13.040 1.00 89.00 195 LYS A N 1
ATOM 1568 C CA . LYS A 1 195 ? 7.316 4.614 -14.169 1.00 89.00 195 LYS A CA 1
ATOM 1569 C C . LYS A 1 195 ? 6.685 3.288 -13.747 1.00 89.00 195 LYS A C 1
ATOM 1571 O O . LYS A 1 195 ? 5.823 2.785 -14.456 1.00 89.00 195 LYS A O 1
ATOM 1576 N N . ILE A 1 196 ? 7.046 2.771 -12.572 1.00 91.25 196 ILE A N 1
ATOM 1577 C CA . ILE A 1 196 ? 6.445 1.541 -12.035 1.00 91.25 196 ILE A CA 1
ATOM 1578 C C . ILE A 1 196 ? 4.958 1.753 -11.743 1.00 91.25 196 ILE A C 1
ATOM 1580 O O . ILE A 1 196 ? 4.141 0.940 -12.159 1.00 91.25 196 ILE A O 1
ATOM 1584 N N . ALA A 1 197 ? 4.594 2.858 -11.084 1.00 92.31 197 ALA A N 1
ATOM 1585 C CA . ALA A 1 197 ? 3.198 3.189 -10.795 1.00 92.31 197 ALA A CA 1
ATOM 1586 C C . ALA A 1 197 ? 2.355 3.306 -12.075 1.00 92.31 197 ALA A C 1
ATOM 1588 O O . ALA A 1 197 ? 1.257 2.764 -12.138 1.00 92.31 197 ALA A O 1
ATOM 1589 N N . SER A 1 198 ? 2.893 3.962 -13.108 1.00 92.88 198 SER A N 1
ATOM 1590 C CA . SER A 1 198 ? 2.256 4.058 -14.424 1.00 92.88 198 SER A CA 1
ATOM 1591 C C . SER A 1 198 ? 2.052 2.678 -15.057 1.00 92.88 198 SER A C 1
ATOM 1593 O O . SER A 1 198 ? 0.960 2.373 -15.527 1.00 92.88 198 SER A O 1
ATOM 1595 N N . ALA A 1 199 ? 3.068 1.809 -15.010 1.00 95.69 199 ALA A N 1
ATOM 1596 C CA . ALA A 1 199 ? 2.963 0.457 -15.552 1.00 95.69 199 ALA A CA 1
ATOM 1597 C C . ALA A 1 199 ? 1.917 -0.389 -14.808 1.00 95.69 199 ALA A C 1
ATOM 1599 O O . ALA A 1 199 ? 1.132 -1.082 -15.446 1.00 95.69 199 ALA A O 1
ATOM 1600 N N . VAL A 1 200 ? 1.856 -0.281 -13.476 1.00 96.06 200 VAL A N 1
ATOM 1601 C CA . VAL A 1 200 ? 0.829 -0.935 -12.649 1.00 96.06 200 VAL A CA 1
ATOM 1602 C C . VAL A 1 200 ? -0.571 -0.427 -12.998 1.00 96.06 200 VAL A C 1
ATOM 1604 O O . VAL A 1 200 ? -1.455 -1.241 -13.244 1.00 96.06 200 VAL A O 1
ATOM 1607 N N . LYS A 1 201 ? -0.775 0.896 -13.092 1.00 94.62 201 LYS A N 1
ATOM 1608 C CA . LYS A 1 201 ? -2.068 1.487 -13.485 1.00 94.62 201 LYS A CA 1
ATOM 1609 C C . LYS A 1 201 ? -2.510 1.052 -14.881 1.00 94.62 201 LYS A C 1
ATOM 1611 O O . LYS A 1 201 ? -3.698 0.849 -15.101 1.00 94.62 201 LYS A O 1
ATOM 1616 N N . GLN A 1 202 ? -1.565 0.918 -15.809 1.00 95.56 202 GLN A N 1
ATOM 1617 C CA . GLN A 1 202 ? -1.836 0.467 -17.171 1.00 95.56 202 GLN A CA 1
ATOM 1618 C C . GLN A 1 202 ? -2.184 -1.028 -17.228 1.00 95.56 202 GLN A C 1
ATOM 1620 O O . GLN A 1 202 ? -3.091 -1.408 -17.962 1.00 95.56 202 GLN A O 1
ATOM 1625 N N . ALA A 1 203 ? -1.469 -1.864 -16.475 1.00 97.25 203 ALA A N 1
ATOM 1626 C CA . ALA A 1 203 ? -1.623 -3.317 -16.510 1.00 97.25 203 ALA A CA 1
ATOM 1627 C C . ALA A 1 203 ? -2.774 -3.839 -15.632 1.00 97.25 203 ALA A C 1
ATOM 1629 O O . ALA A 1 203 ? -3.336 -4.891 -15.919 1.00 97.25 203 ALA A O 1
ATOM 1630 N N . ILE A 1 204 ? -3.128 -3.119 -14.562 1.00 96.69 204 ILE A N 1
ATOM 1631 C CA . ILE A 1 204 ? -4.149 -3.512 -13.584 1.00 96.69 204 ILE A CA 1
ATOM 1632 C C . ILE A 1 204 ? -5.179 -2.375 -13.485 1.00 96.69 204 ILE A C 1
ATOM 1634 O O . ILE A 1 204 ? -5.006 -1.466 -12.665 1.00 96.69 204 ILE A O 1
ATOM 1638 N N . PRO A 1 205 ? -6.261 -2.391 -14.291 1.00 88.25 205 PRO A N 1
ATOM 1639 C CA . PRO A 1 205 ? -7.212 -1.276 -14.374 1.00 88.25 205 PRO A CA 1
ATOM 1640 C C . PRO A 1 205 ? -7.865 -0.899 -13.037 1.00 88.25 205 PRO A C 1
ATOM 1642 O O . PRO A 1 205 ? -8.069 0.281 -12.758 1.00 88.25 205 PRO A O 1
ATOM 1645 N N . ASN A 1 206 ? -8.124 -1.892 -12.181 1.00 89.38 206 ASN A N 1
ATOM 1646 C CA . ASN A 1 206 ? -8.726 -1.697 -10.858 1.00 89.38 206 ASN A CA 1
ATOM 1647 C C . ASN A 1 206 ? -7.697 -1.343 -9.771 1.00 89.38 206 ASN A C 1
ATOM 1649 O O . ASN A 1 206 ? -8.032 -1.315 -8.591 1.00 89.38 206 ASN A O 1
ATOM 1653 N N . SER A 1 207 ? -6.433 -1.097 -10.125 1.00 96.06 207 SER A N 1
ATOM 1654 C CA . SER A 1 207 ? -5.439 -0.696 -9.130 1.00 96.06 207 SER A CA 1
ATOM 1655 C C . SER A 1 207 ? -5.646 0.749 -8.673 1.00 96.06 207 SER A C 1
ATOM 1657 O O . SER A 1 207 ? -5.973 1.629 -9.472 1.00 96.06 207 SER A O 1
ATOM 1659 N N . ARG A 1 208 ? -5.395 1.017 -7.390 1.00 94.75 208 ARG A N 1
ATOM 1660 C CA . ARG A 1 208 ? -5.324 2.368 -6.813 1.00 94.75 208 ARG A CA 1
ATOM 1661 C C . ARG A 1 208 ? -3.914 2.646 -6.320 1.00 94.75 208 ARG A C 1
ATOM 1663 O O . ARG A 1 208 ? -3.251 1.756 -5.792 1.00 94.75 208 ARG A O 1
ATOM 1670 N N . LEU A 1 209 ? -3.452 3.884 -6.465 1.00 93.25 209 LEU A N 1
ATOM 1671 C CA . LEU A 1 209 ? -2.153 4.293 -5.929 1.00 93.25 209 LEU A CA 1
ATOM 1672 C C . LEU A 1 209 ? -2.299 4.751 -4.479 1.00 93.25 209 LEU A C 1
ATOM 1674 O O . LEU A 1 209 ? -3.192 5.539 -4.168 1.00 93.25 209 LEU A O 1
ATOM 1678 N N . ILE A 1 210 ? -1.397 4.289 -3.613 1.00 90.56 210 ILE A N 1
ATOM 1679 C CA . ILE A 1 210 ? -1.228 4.839 -2.266 1.00 90.56 210 ILE A CA 1
ATOM 1680 C C . ILE A 1 210 ? -0.185 5.954 -2.339 1.00 90.56 210 ILE A C 1
ATOM 1682 O O . ILE A 1 210 ? 0.976 5.714 -2.683 1.00 90.56 210 ILE A O 1
ATOM 1686 N N . GLU A 1 211 ? -0.612 7.170 -2.013 1.00 83.00 211 GLU A N 1
ATOM 1687 C CA . GLU A 1 211 ? 0.184 8.385 -2.061 1.00 83.00 211 GLU A CA 1
ATOM 1688 C C . GLU A 1 211 ? 0.654 8.823 -0.679 1.00 83.00 211 GLU A C 1
ATOM 1690 O O . GLU A 1 211 ? -0.144 9.152 0.196 1.00 83.00 211 GLU A O 1
ATOM 1695 N N . ALA A 1 212 ? 1.974 8.912 -0.525 1.00 71.88 212 ALA A N 1
ATOM 1696 C CA . ALA A 1 212 ? 2.625 9.316 0.715 1.00 71.88 212 ALA A CA 1
ATOM 1697 C C . ALA A 1 212 ? 2.505 10.816 1.029 1.00 71.88 212 ALA A C 1
ATOM 1699 O O . ALA A 1 212 ? 2.529 11.217 2.190 1.00 71.88 212 ALA A O 1
ATOM 1700 N N . SER A 1 213 ? 2.346 11.660 0.011 1.00 64.00 213 SER A N 1
ATOM 1701 C CA . SER A 1 213 ? 2.447 13.118 0.147 1.00 64.00 213 SER A CA 1
ATOM 1702 C C . SER A 1 213 ? 1.129 13.819 0.468 1.00 64.00 213 SER A C 1
ATOM 1704 O O . SER A 1 213 ? 1.120 15.041 0.605 1.00 64.00 213 SER A O 1
ATOM 1706 N N . SER A 1 214 ? 0.029 13.080 0.624 1.00 53.22 214 SER A N 1
ATOM 1707 C CA . SER A 1 214 ? -1.300 13.621 0.947 1.00 53.22 214 SER A CA 1
ATOM 1708 C C . SER A 1 214 ? -1.395 14.252 2.332 1.00 53.22 214 SER A C 1
ATOM 1710 O O . SER A 1 214 ? -2.212 15.139 2.539 1.00 53.22 214 SER A O 1
ATOM 1712 N N . ALA A 1 215 ? -0.542 13.815 3.257 1.00 52.16 215 ALA A N 1
ATOM 1713 C CA . ALA A 1 215 ? -0.380 14.422 4.571 1.00 52.16 215 ALA A CA 1
ATOM 1714 C C . ALA A 1 215 ? 1.095 14.704 4.876 1.00 52.16 215 ALA A C 1
ATOM 1716 O O . ALA A 1 215 ? 1.444 14.824 6.035 1.00 52.16 215 ALA A O 1
ATOM 1717 N N . GLY A 1 216 ? 1.909 14.825 3.815 1.00 44.44 216 GLY A N 1
ATOM 1718 C CA . GLY A 1 216 ? 3.332 15.164 3.698 1.00 44.44 216 GLY A CA 1
ATOM 1719 C C . GLY A 1 216 ? 4.360 14.543 4.659 1.00 44.44 216 GLY A C 1
ATOM 1720 O O . GLY A 1 216 ? 4.234 14.536 5.870 1.00 44.44 216 GLY A O 1
ATOM 1721 N N . TYR A 1 217 ? 5.532 14.225 4.111 1.00 37.94 217 TYR A N 1
ATOM 1722 C CA . TYR A 1 217 ? 6.797 14.593 4.745 1.00 37.94 217 TYR A CA 1
ATOM 1723 C C . TYR A 1 217 ? 6.700 16.080 4.831 1.00 37.94 217 TYR A C 1
ATOM 1725 O O . TYR A 1 217 ? 6.337 16.658 3.796 1.00 37.94 217 TYR A O 1
ATOM 1733 N N . SER A 1 218 ? 6.986 16.758 5.938 1.00 46.50 218 SER A N 1
ATOM 1734 C CA . SER A 1 218 ? 6.736 18.197 5.875 1.00 46.50 218 SER A CA 1
ATOM 1735 C C . SER A 1 218 ? 5.276 18.491 5.408 1.00 46.50 218 SER A C 1
ATOM 1737 O O . SER A 1 218 ? 5.010 19.427 4.660 1.00 46.50 218 SER A O 1
ATOM 1739 N N . SER A 1 219 ? 4.387 17.583 5.820 1.00 43.00 219 SER A N 1
ATOM 1740 C CA . SER A 1 219 ? 2.935 17.515 6.048 1.00 43.00 219 SER A CA 1
ATOM 1741 C C . SER A 1 219 ? 2.048 18.735 5.988 1.00 43.00 219 SER A C 1
ATOM 1743 O O . SER A 1 219 ? 0.828 18.606 5.965 1.00 43.00 219 SER A O 1
ATOM 1745 N N . SER A 1 220 ? 2.613 19.924 5.912 1.00 47.38 220 SER A N 1
ATOM 1746 C CA . SER A 1 220 ? 1.831 21.074 5.533 1.00 47.38 220 SER A CA 1
ATOM 1747 C C . SER A 1 220 ? 1.594 21.037 4.017 1.00 47.38 220 SER A C 1
ATOM 1749 O O . SER A 1 220 ? 2.541 20.795 3.259 1.00 47.38 220 SER A O 1
ATOM 1751 N N . PRO A 1 221 ? 0.413 21.465 3.532 1.00 48.78 221 PRO A N 1
ATOM 1752 C CA . PRO A 1 221 ? 0.215 21.909 2.146 1.00 48.78 221 PRO A CA 1
ATOM 1753 C C . PRO A 1 221 ? 1.291 22.896 1.641 1.00 48.78 221 PRO A C 1
ATOM 1755 O O . PRO A 1 221 ? 1.357 23.224 0.460 1.00 48.78 221 PRO A O 1
ATOM 1758 N N . LYS A 1 222 ? 2.137 23.410 2.540 1.00 52.66 222 LYS A N 1
ATOM 1759 C CA . LYS A 1 222 ? 3.188 24.388 2.292 1.00 52.66 222 LYS A CA 1
ATOM 1760 C C . LYS A 1 222 ? 4.524 23.782 1.829 1.00 52.66 222 LYS A C 1
ATOM 1762 O O . LYS A 1 222 ? 5.310 24.519 1.231 1.00 52.66 222 LYS A O 1
ATOM 1767 N N . ASN A 1 223 ? 4.809 22.484 2.009 1.00 63.72 223 ASN A N 1
ATOM 1768 C CA . ASN A 1 223 ? 6.092 21.929 1.548 1.00 63.72 223 ASN A CA 1
ATOM 1769 C C . ASN A 1 223 ? 6.137 21.707 0.026 1.00 63.72 223 ASN A C 1
ATOM 1771 O O . ASN A 1 223 ? 5.232 21.135 -0.582 1.00 63.72 223 ASN A O 1
ATOM 1775 N N . LYS A 1 224 ? 7.216 22.173 -0.614 1.00 68.19 224 LYS A N 1
ATOM 1776 C CA . LYS A 1 224 ? 7.382 22.126 -2.074 1.00 68.19 224 LYS A CA 1
ATOM 1777 C C . LYS A 1 224 ? 7.582 20.704 -2.618 1.00 68.19 224 LYS A C 1
ATOM 1779 O O . LYS A 1 224 ? 7.017 20.385 -3.663 1.00 68.19 224 LYS A O 1
ATOM 1784 N N . ILE A 1 225 ? 8.360 19.863 -1.936 1.00 69.81 225 ILE A N 1
ATOM 1785 C CA . ILE A 1 225 ? 8.662 18.491 -2.377 1.00 69.81 225 ILE A CA 1
ATOM 1786 C C . ILE A 1 225 ? 7.389 17.645 -2.320 1.00 69.81 225 ILE A C 1
ATOM 1788 O O . ILE A 1 225 ? 7.037 17.007 -3.309 1.00 69.81 225 ILE A O 1
ATOM 1792 N N . SER A 1 226 ? 6.645 17.727 -1.217 1.00 69.81 226 SER A N 1
ATOM 1793 C CA . SER A 1 226 ? 5.388 16.990 -1.040 1.00 69.81 226 SER A CA 1
ATOM 1794 C C . SER A 1 226 ? 4.319 17.416 -2.043 1.00 69.81 226 SER A C 1
ATOM 1796 O O . SER A 1 226 ? 3.691 16.561 -2.658 1.00 69.81 226 SER A O 1
ATOM 1798 N N . ARG A 1 227 ? 4.178 18.722 -2.323 1.00 72.25 227 ARG A N 1
ATOM 1799 C CA . ARG A 1 227 ? 3.284 19.198 -3.398 1.00 72.25 227 ARG A CA 1
ATOM 1800 C C . ARG A 1 227 ? 3.683 18.679 -4.777 1.00 72.25 227 ARG A C 1
ATOM 1802 O O . ARG A 1 227 ? 2.815 18.291 -5.551 1.00 72.25 227 ARG A O 1
ATOM 1809 N N . THR A 1 228 ? 4.980 18.661 -5.079 1.00 74.75 228 THR A N 1
ATOM 1810 C CA . THR A 1 228 ? 5.489 18.160 -6.366 1.00 74.75 228 THR A CA 1
ATOM 1811 C C . THR A 1 228 ? 5.203 16.666 -6.523 1.00 74.75 228 THR A C 1
ATOM 1813 O O . THR A 1 228 ? 4.775 16.223 -7.588 1.00 74.75 228 THR A O 1
ATOM 1816 N N . ASN A 1 229 ? 5.396 15.886 -5.460 1.00 75.06 229 ASN A N 1
ATOM 1817 C CA . ASN A 1 229 ? 5.116 14.453 -5.468 1.00 75.06 229 ASN A CA 1
ATOM 1818 C C . ASN A 1 229 ? 3.615 14.166 -5.561 1.00 75.06 229 ASN A C 1
ATOM 1820 O O . ASN A 1 229 ? 3.215 13.398 -6.431 1.00 75.06 229 ASN A O 1
ATOM 1824 N N . LEU A 1 230 ? 2.782 14.877 -4.794 1.00 77.69 230 LEU A N 1
ATOM 1825 C CA . LEU A 1 230 ? 1.327 14.773 -4.905 1.00 77.69 230 LEU A CA 1
ATOM 1826 C C . LEU A 1 230 ? 0.848 15.075 -6.332 1.00 77.69 230 LEU A C 1
ATOM 1828 O O . LEU A 1 230 ? 0.088 14.296 -6.892 1.00 77.69 230 LEU A O 1
ATOM 1832 N N . GLN A 1 231 ? 1.329 16.151 -6.967 1.00 78.50 231 GLN A N 1
ATOM 1833 C CA . GLN A 1 231 ? 0.978 16.471 -8.360 1.00 78.50 231 GLN A CA 1
ATOM 1834 C C . GLN A 1 231 ? 1.355 15.352 -9.339 1.00 78.50 231 GLN A C 1
ATOM 1836 O O . GLN A 1 231 ? 0.615 15.070 -10.281 1.00 78.50 231 GLN A O 1
ATOM 1841 N N . ARG A 1 232 ? 2.496 14.689 -9.129 1.00 79.06 232 ARG A N 1
ATOM 1842 C CA . ARG A 1 232 ? 2.907 13.553 -9.965 1.00 79.06 232 ARG A CA 1
ATOM 1843 C C . ARG A 1 232 ? 1.966 12.367 -9.797 1.00 79.06 232 ARG A C 1
ATOM 1845 O O . ARG A 1 232 ? 1.651 11.734 -10.802 1.00 79.06 232 ARG A O 1
ATOM 1852 N N . THR A 1 233 ? 1.490 12.103 -8.591 1.00 83.12 233 THR A N 1
ATOM 1853 C CA . THR A 1 233 ? 0.515 11.035 -8.346 1.00 83.12 233 THR A CA 1
ATOM 1854 C C . THR A 1 233 ? -0.845 11.374 -8.911 1.00 83.12 233 THR A C 1
ATOM 1856 O O . THR A 1 233 ? -1.435 10.540 -9.585 1.00 83.12 233 THR A O 1
ATOM 1859 N N . LEU A 1 234 ? -1.285 12.623 -8.753 1.00 83.50 234 LEU A N 1
ATOM 1860 C CA . LEU A 1 234 ? -2.531 13.116 -9.337 1.00 83.50 234 LEU A CA 1
ATOM 1861 C C . LEU A 1 234 ? -2.528 13.082 -10.870 1.00 83.50 234 LEU A C 1
ATOM 1863 O O . LEU A 1 234 ? -3.580 12.961 -11.481 1.00 83.50 234 LEU A O 1
ATOM 1867 N N . SER A 1 235 ? -1.352 13.123 -11.509 1.00 85.31 235 SER A N 1
ATOM 1868 C CA . SER A 1 235 ? -1.243 12.897 -12.960 1.00 85.31 235 SER A CA 1
ATOM 1869 C C . SER A 1 235 ? -1.470 11.439 -13.393 1.00 85.31 235 SER A C 1
ATOM 1871 O O . SER A 1 235 ? -1.556 11.180 -14.589 1.00 85.31 235 SER A O 1
ATOM 1873 N N . LEU A 1 236 ? -1.521 10.495 -12.447 1.00 86.44 236 LEU A N 1
ATOM 1874 C CA . LEU A 1 236 ? -1.733 9.061 -12.682 1.00 86.44 236 LEU A CA 1
ATOM 1875 C C . LEU A 1 236 ? -3.044 8.536 -12.073 1.00 86.44 236 LEU A C 1
ATOM 1877 O O . LEU A 1 236 ? -3.579 7.539 -12.552 1.00 86.44 236 LEU A O 1
ATOM 1881 N N . GLU A 1 237 ? -3.530 9.162 -11.002 1.00 87.25 237 GLU A N 1
ATOM 1882 C CA . GLU A 1 237 ? -4.698 8.734 -10.237 1.00 87.25 237 GLU A CA 1
ATOM 1883 C C . GLU A 1 237 ? -5.466 9.957 -9.727 1.00 87.25 237 GLU A C 1
ATOM 1885 O O . GLU A 1 237 ? -4.904 10.799 -9.031 1.00 87.25 237 GLU A O 1
ATOM 1890 N N . ASN A 1 238 ? -6.757 10.038 -10.047 1.00 85.50 238 ASN A N 1
ATOM 1891 C CA . ASN A 1 238 ? -7.595 11.182 -9.687 1.00 85.50 238 ASN A CA 1
ATOM 1892 C C . ASN A 1 238 ? -8.052 11.138 -8.222 1.00 85.50 238 ASN A C 1
ATOM 1894 O O . ASN A 1 238 ? -8.346 12.192 -7.662 1.00 85.50 238 ASN A O 1
ATOM 1898 N N . ASP A 1 239 ? -8.114 9.952 -7.605 1.00 87.56 239 ASP A N 1
ATOM 1899 C CA . ASP A 1 239 ? -8.467 9.774 -6.188 1.00 87.56 239 ASP A CA 1
ATOM 1900 C C . ASP A 1 239 ? -7.498 8.805 -5.475 1.00 87.56 239 ASP A C 1
ATOM 1902 O O . ASP A 1 239 ? -7.861 7.665 -5.141 1.00 87.56 239 ASP A O 1
ATOM 1906 N N . PRO A 1 240 ? -6.229 9.215 -5.268 1.00 88.50 240 PRO A N 1
ATOM 1907 C CA . PRO A 1 240 ? -5.226 8.354 -4.661 1.00 88.50 240 PRO A CA 1
ATOM 1908 C C . PRO A 1 240 ? -5.525 8.130 -3.180 1.00 88.50 240 PRO A C 1
ATOM 1910 O O . PRO A 1 240 ? -6.012 9.015 -2.475 1.00 88.50 240 PRO A O 1
ATOM 1913 N N . ILE A 1 241 ? -5.165 6.951 -2.682 1.00 91.44 241 ILE A N 1
ATOM 1914 C CA . ILE A 1 241 ? -5.295 6.620 -1.266 1.00 91.44 241 ILE A CA 1
ATOM 1915 C C . ILE A 1 241 ? -4.240 7.404 -0.505 1.00 91.44 241 ILE A C 1
ATOM 1917 O O . ILE A 1 241 ? -3.044 7.236 -0.720 1.00 91.44 241 ILE A O 1
ATOM 1921 N N . SER A 1 242 ? -4.687 8.276 0.379 1.00 87.88 242 SER A N 1
ATOM 1922 C CA . SER A 1 242 ? -3.809 9.161 1.128 1.00 87.88 242 SER A CA 1
ATOM 1923 C C . SER A 1 242 ? -3.225 8.434 2.333 1.00 87.88 242 SER A C 1
ATOM 1925 O O . SER A 1 242 ? -4.000 7.852 3.078 1.00 87.88 242 SER A O 1
ATOM 1927 N N . ILE A 1 243 ? -1.914 8.473 2.580 1.00 87.31 243 ILE A N 1
ATOM 1928 C CA . ILE A 1 243 ? -1.347 7.995 3.855 1.00 87.31 243 ILE A CA 1
ATOM 1929 C C . ILE A 1 243 ? -0.921 9.170 4.750 1.00 87.31 243 ILE A C 1
ATOM 1931 O O . ILE A 1 243 ? -0.346 10.160 4.291 1.00 87.31 243 ILE A O 1
ATOM 1935 N N . VAL A 1 244 ? -1.255 9.064 6.034 1.00 85.25 244 VAL A N 1
ATOM 1936 C CA . VAL A 1 244 ? -0.961 10.004 7.118 1.00 85.25 244 VAL A CA 1
ATOM 1937 C C . VAL A 1 244 ? 0.008 9.327 8.072 1.00 85.25 244 VAL A C 1
ATOM 1939 O O . VAL A 1 244 ? -0.355 8.357 8.725 1.00 85.25 244 VAL A O 1
ATOM 1942 N N . TYR A 1 245 ? 1.234 9.833 8.165 1.00 83.19 245 TYR A N 1
ATOM 1943 C CA . TYR A 1 245 ? 2.235 9.313 9.094 1.00 83.19 245 TYR A CA 1
ATOM 1944 C C . TYR A 1 245 ? 2.134 10.036 10.442 1.00 83.19 245 TYR A C 1
ATOM 1946 O O . TYR A 1 245 ? 2.239 11.261 10.484 1.00 83.19 245 TYR A O 1
ATOM 1954 N N . LEU A 1 246 ? 1.974 9.268 11.519 1.00 81.00 246 LEU A N 1
ATOM 1955 C CA . LEU A 1 246 ? 1.856 9.732 12.905 1.00 81.00 246 LEU A CA 1
ATOM 1956 C C . LEU A 1 246 ? 3.021 9.231 13.800 1.00 81.00 246 LEU A C 1
ATOM 1958 O O . LEU A 1 246 ? 2.857 9.085 15.003 1.00 81.00 246 LEU A O 1
ATOM 1962 N N . ASP A 1 247 ? 4.175 8.889 13.213 1.00 73.19 247 ASP A N 1
ATOM 1963 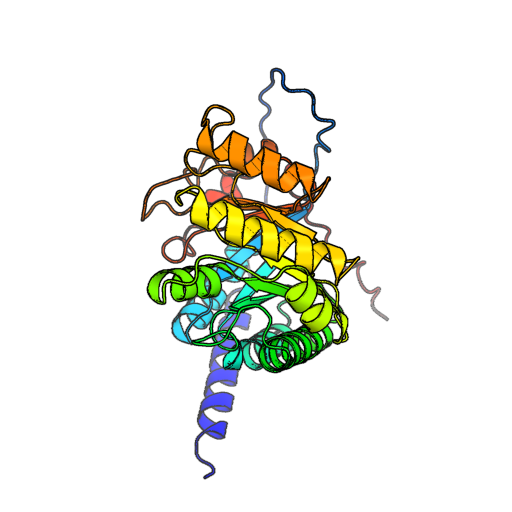C CA . ASP A 1 247 ? 5.339 8.324 13.928 1.00 73.19 247 ASP A CA 1
ATOM 1964 C C . ASP A 1 247 ? 6.115 9.430 14.675 1.00 73.19 247 ASP A C 1
ATOM 1966 O O . ASP A 1 247 ? 6.939 10.146 14.086 1.00 73.19 247 ASP A O 1
ATOM 1970 N N . ASP A 1 248 ? 5.840 9.557 15.977 1.00 61.28 248 ASP A N 1
ATOM 1971 C CA . ASP A 1 248 ? 6.443 10.542 16.883 1.00 61.28 248 ASP A CA 1
ATOM 1972 C C . ASP A 1 248 ? 7.944 10.276 17.094 1.00 61.28 248 ASP A C 1
ATOM 1974 O O . ASP A 1 248 ? 8.738 11.202 17.303 1.00 61.28 248 ASP A O 1
ATOM 1978 N N . ALA A 1 249 ? 8.357 9.010 16.998 1.00 56.16 249 ALA A N 1
ATOM 1979 C CA . ALA A 1 249 ? 9.658 8.537 17.451 1.00 56.16 249 ALA A CA 1
ATOM 1980 C C . ALA A 1 249 ? 10.823 8.790 16.479 1.00 56.16 249 ALA A C 1
ATOM 1982 O O . ALA A 1 249 ? 11.984 8.665 16.885 1.00 56.16 249 ALA A O 1
ATOM 1983 N N . ARG A 1 250 ? 10.571 9.096 15.197 1.00 54.00 250 ARG A N 1
ATOM 1984 C CA . ARG A 1 250 ? 11.661 9.165 14.198 1.00 54.00 250 ARG A CA 1
ATOM 1985 C C . ARG A 1 250 ? 11.808 10.458 13.417 1.00 54.00 250 ARG A C 1
ATOM 1987 O O . ARG A 1 250 ? 12.888 10.658 12.864 1.00 54.00 250 ARG A O 1
ATOM 1994 N N . SER A 1 251 ? 10.787 11.302 13.309 1.00 54.69 251 SER A N 1
ATOM 1995 C CA . SER A 1 251 ? 10.828 12.609 12.612 1.00 54.69 251 SER A CA 1
ATOM 1996 C C . SER A 1 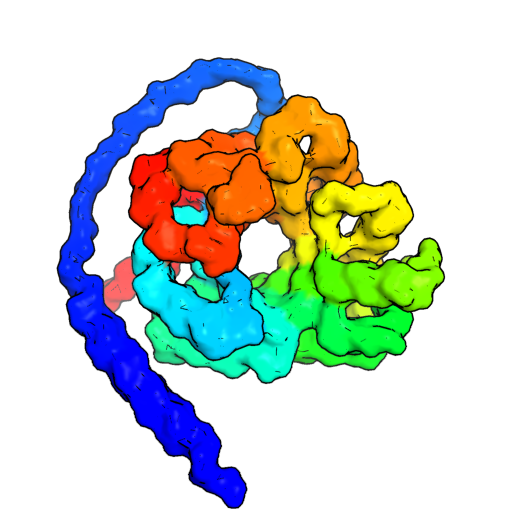251 ? 9.401 13.091 12.390 1.00 54.69 251 SER A C 1
ATOM 1998 O O . SER A 1 251 ? 8.895 13.100 11.274 1.00 54.69 251 SER A O 1
ATOM 2000 N N . ASN A 1 252 ? 8.752 13.438 13.492 1.00 52.34 252 ASN A N 1
ATOM 2001 C CA . ASN A 1 252 ? 7.318 13.633 13.582 1.00 52.34 252 ASN A CA 1
ATOM 2002 C C . ASN A 1 252 ? 6.689 14.398 12.392 1.00 52.34 252 ASN A C 1
ATOM 2004 O O . ASN A 1 252 ? 6.917 15.601 12.236 1.00 52.34 252 ASN A O 1
ATOM 2008 N N . PHE A 1 253 ? 5.929 13.702 11.532 1.00 68.69 253 PHE A N 1
ATOM 2009 C CA . PHE A 1 253 ? 5.249 14.320 10.380 1.00 68.69 253 PHE A CA 1
ATOM 2010 C C . PHE A 1 253 ? 3.952 14.989 10.814 1.00 68.69 253 PHE A C 1
ATOM 2012 O O . PHE A 1 253 ? 3.701 16.136 10.451 1.00 68.69 253 PHE A O 1
ATOM 2019 N N . TRP A 1 254 ? 3.176 14.311 11.647 1.00 74.31 254 TRP A N 1
ATOM 2020 C CA . TRP A 1 254 ? 2.058 14.883 12.377 1.00 74.31 254 TRP A CA 1
ATOM 2021 C C . TRP A 1 254 ? 2.096 14.341 13.799 1.00 74.31 254 TRP A C 1
ATOM 2023 O O . TRP A 1 254 ? 2.121 13.122 13.956 1.00 74.31 254 TRP A O 1
ATOM 2033 N N . PRO A 1 255 ? 2.047 15.210 14.819 1.00 79.50 255 PRO A N 1
ATOM 2034 C CA . PRO A 1 255 ? 1.828 14.762 16.183 1.00 79.50 255 PRO A CA 1
ATOM 2035 C C . PRO A 1 255 ? 0.547 13.929 16.277 1.00 79.50 255 PRO A C 1
ATOM 2037 O O . PRO A 1 255 ? -0.465 14.283 15.668 1.00 79.50 255 PRO A O 1
ATOM 2040 N N . LEU A 1 256 ? 0.546 12.889 17.116 1.00 83.94 256 LEU A N 1
ATOM 2041 C CA . LEU A 1 256 ? -0.636 12.039 17.354 1.00 83.94 256 LEU A CA 1
ATOM 2042 C C . LEU A 1 256 ? -1.926 12.835 17.648 1.00 83.94 256 LEU A C 1
ATOM 2044 O O . LEU A 1 256 ? -3.022 12.469 17.220 1.00 83.94 256 LEU A O 1
ATOM 2048 N N . LYS A 1 257 ? -1.793 13.952 18.374 1.00 82.19 257 LYS A N 1
ATOM 2049 C CA . LYS A 1 257 ? -2.903 14.845 18.747 1.00 82.19 257 LYS A CA 1
ATOM 2050 C C . LYS A 1 257 ? -3.517 15.623 17.574 1.00 82.19 257 LYS A C 1
ATOM 2052 O O . LYS A 1 257 ? -4.620 16.133 17.712 1.00 82.19 257 LYS A O 1
ATOM 2057 N N . ASP A 1 258 ? -2.828 15.701 16.439 1.00 81.25 258 ASP A N 1
ATOM 2058 C CA . ASP A 1 258 ? -3.265 16.452 15.258 1.00 81.25 258 ASP A CA 1
ATOM 2059 C C . ASP A 1 258 ? -3.831 15.518 14.164 1.00 81.25 258 ASP A C 1
ATOM 2061 O O . ASP A 1 258 ? -4.083 15.947 13.034 1.00 81.25 258 ASP A O 1
ATOM 2065 N N . ALA A 1 259 ? -4.064 14.238 14.484 1.00 83.81 259 ALA A N 1
ATOM 2066 C CA . ALA A 1 259 ? -4.514 13.223 13.530 1.00 83.81 259 ALA A CA 1
ATOM 2067 C C . ALA A 1 259 ? -5.799 13.618 12.779 1.00 83.81 259 ALA A C 1
ATOM 2069 O O . ALA A 1 259 ? -5.880 13.429 11.566 1.00 83.81 259 ALA A O 1
ATOM 2070 N N . ASN A 1 260 ? -6.773 14.239 13.454 1.00 85.00 260 ASN A N 1
ATOM 2071 C CA . ASN A 1 260 ? -8.004 14.713 12.813 1.00 85.00 260 ASN A CA 1
ATOM 2072 C C . ASN A 1 260 ? -7.736 15.750 11.719 1.00 85.00 260 ASN A C 1
ATOM 2074 O O . ASN A 1 260 ? -8.265 15.666 10.612 1.00 85.00 260 ASN A O 1
ATOM 2078 N N . GLN A 1 261 ? -6.876 16.726 12.011 1.00 81.25 261 GLN A N 1
ATOM 2079 C CA . GLN A 1 261 ? -6.490 17.740 11.038 1.00 81.25 261 GLN A CA 1
ATOM 2080 C C . GLN A 1 261 ? -5.744 17.106 9.858 1.00 81.25 261 GLN A C 1
ATOM 2082 O O . GLN A 1 261 ? -5.997 17.456 8.701 1.00 81.25 261 GLN A O 1
ATOM 2087 N N . ALA A 1 262 ? -4.856 16.153 10.135 1.00 81.69 262 ALA A N 1
ATOM 2088 C CA . ALA A 1 262 ? -4.113 15.438 9.109 1.00 81.69 262 ALA A CA 1
ATOM 2089 C C . ALA A 1 262 ? -5.046 14.665 8.156 1.00 81.69 262 ALA A C 1
ATOM 2091 O O . ALA A 1 262 ? -4.907 14.759 6.938 1.00 81.69 262 ALA A O 1
ATOM 2092 N N . VAL A 1 263 ? -6.052 13.969 8.694 1.00 85.06 263 VAL A N 1
ATOM 2093 C CA . VAL A 1 263 ? -7.053 13.230 7.906 1.00 85.06 263 VAL A CA 1
ATOM 2094 C C . VAL A 1 263 ? -7.953 14.177 7.107 1.00 85.06 263 VAL A C 1
ATOM 2096 O O . VAL A 1 263 ? -8.163 13.962 5.913 1.00 85.06 263 VAL A O 1
ATOM 2099 N N . ASN A 1 264 ? -8.421 15.271 7.713 1.00 81.19 264 ASN A N 1
ATOM 2100 C CA . ASN A 1 264 ? -9.296 16.238 7.041 1.00 81.19 264 ASN A CA 1
ATOM 2101 C C . ASN A 1 264 ? -8.603 16.996 5.900 1.00 81.19 264 ASN A C 1
ATOM 2103 O O . ASN A 1 264 ? -9.255 17.431 4.951 1.00 81.19 264 ASN A O 1
ATOM 2107 N N . THR A 1 265 ? -7.280 17.144 5.969 1.00 78.62 265 THR A N 1
ATOM 2108 C CA . THR A 1 265 ? -6.486 17.795 4.916 1.00 78.62 265 THR A CA 1
ATOM 2109 C C . THR A 1 265 ? -6.007 16.831 3.829 1.00 78.62 265 THR A C 1
ATOM 2111 O O . THR A 1 265 ? -5.511 17.283 2.794 1.00 78.62 265 THR A O 1
ATOM 2114 N N . ALA A 1 266 ? -6.204 15.522 4.013 1.00 81.06 266 ALA A N 1
ATOM 2115 C CA . ALA A 1 266 ? -5.858 14.515 3.025 1.00 81.06 266 ALA A CA 1
ATOM 2116 C C . ALA A 1 266 ? -6.693 14.667 1.743 1.00 81.06 266 ALA A C 1
ATOM 2118 O O . ALA A 1 266 ? -7.906 14.919 1.767 1.00 81.06 266 ALA A O 1
ATOM 2119 N N . PHE A 1 267 ? -6.035 14.483 0.598 1.00 78.19 267 PHE A N 1
ATOM 2120 C CA . PHE A 1 267 ? -6.650 14.693 -0.710 1.00 78.19 267 PHE A CA 1
ATOM 2121 C C . PHE A 1 267 ? -7.737 13.649 -1.011 1.00 78.19 267 PHE A C 1
ATOM 2123 O O . PHE A 1 267 ? -8.878 14.016 -1.287 1.00 78.19 267 PHE A O 1
ATOM 2130 N N . GLY A 1 268 ? -7.397 12.363 -0.918 1.00 81.12 268 GLY A N 1
ATOM 2131 C CA . GLY A 1 268 ? -8.258 11.271 -1.372 1.00 81.12 268 GLY A CA 1
ATOM 2132 C C . GLY A 1 268 ? -9.445 10.977 -0.459 1.00 81.12 268 GLY A C 1
ATOM 2133 O O . GLY A 1 268 ? -9.439 11.327 0.722 1.00 81.12 268 GLY A O 1
ATOM 2134 N N . SER A 1 269 ? -10.468 10.313 -0.996 1.00 87.69 269 SER A N 1
ATOM 2135 C CA . SER A 1 269 ? -11.647 9.841 -0.245 1.00 87.69 269 SER A CA 1
ATOM 2136 C C . SER A 1 269 ? -11.308 8.747 0.776 1.00 87.69 269 SER A C 1
ATOM 2138 O O . SER A 1 269 ? -11.982 8.588 1.793 1.00 87.69 269 SER A O 1
ATOM 2140 N N . THR A 1 270 ? -10.233 8.001 0.512 1.00 91.62 270 THR A N 1
ATOM 2141 C CA . THR A 1 270 ? -9.696 6.945 1.372 1.00 91.62 270 THR A CA 1
ATOM 2142 C C . THR A 1 270 ? -8.394 7.412 2.009 1.00 91.62 270 THR A C 1
ATOM 2144 O O . THR A 1 270 ? -7.492 7.886 1.311 1.00 91.62 270 THR A O 1
ATOM 2147 N N . VAL A 1 271 ? -8.286 7.240 3.324 1.00 90.62 271 VAL A N 1
ATOM 2148 C CA . VAL A 1 271 ? -7.123 7.634 4.116 1.00 90.62 271 VAL A CA 1
ATOM 2149 C C . VAL A 1 271 ? -6.591 6.434 4.889 1.00 90.62 271 VAL A C 1
ATOM 2151 O O . VAL A 1 271 ? -7.341 5.652 5.466 1.00 90.62 271 VAL A O 1
ATOM 2154 N N . VAL A 1 272 ? -5.276 6.289 4.906 1.00 91.81 272 VAL A N 1
ATOM 2155 C CA . VAL A 1 272 ? -4.548 5.326 5.715 1.00 91.81 272 VAL A CA 1
ATOM 2156 C C . VAL A 1 272 ? -3.791 6.094 6.784 1.00 91.81 272 VAL A C 1
ATOM 2158 O O . VAL A 1 272 ? -2.926 6.905 6.481 1.00 91.81 272 VAL A O 1
ATOM 2161 N N . VAL A 1 273 ? -4.100 5.838 8.043 1.00 90.56 273 VAL A N 1
ATOM 2162 C CA . VAL A 1 273 ? -3.350 6.333 9.188 1.00 90.56 273 VAL A CA 1
ATOM 2163 C C . VAL A 1 273 ? -2.241 5.333 9.488 1.00 90.56 273 VAL A C 1
ATOM 2165 O O . VAL A 1 273 ? -2.489 4.149 9.700 1.00 90.56 273 VAL A O 1
ATOM 2168 N N . TYR A 1 274 ? -1.001 5.793 9.486 1.00 89.81 274 TYR A N 1
ATOM 2169 C CA . TYR A 1 274 ? 0.160 4.991 9.823 1.00 89.81 274 TYR A CA 1
ATOM 2170 C C . TYR A 1 274 ? 0.708 5.455 11.173 1.00 89.81 274 TYR A C 1
ATOM 2172 O O . TYR A 1 274 ? 1.319 6.523 11.238 1.00 89.81 274 TYR A O 1
ATOM 2180 N N . PRO A 1 275 ? 0.509 4.675 12.248 1.00 85.44 275 PRO A N 1
ATOM 2181 C CA . PRO A 1 275 ? 0.926 5.065 13.585 1.00 85.44 275 PRO A CA 1
ATOM 2182 C C . PRO A 1 275 ? 2.443 5.060 13.761 1.00 85.44 275 PRO A C 1
ATOM 2184 O O . PRO A 1 275 ? 2.927 5.659 14.698 1.00 85.44 275 PRO A O 1
ATOM 2187 N N . GLY A 1 276 ? 3.207 4.396 12.893 1.00 83.06 276 GLY A N 1
ATOM 2188 C CA . GLY A 1 276 ? 4.611 4.115 13.175 1.00 83.06 276 GLY A CA 1
ATOM 2189 C C . GLY A 1 276 ? 4.783 2.817 13.958 1.00 83.06 276 GLY A C 1
ATOM 2190 O O . GLY A 1 276 ? 3.925 2.377 14.726 1.00 83.06 276 GLY A O 1
ATOM 2191 N N . ILE A 1 277 ? 5.922 2.162 13.744 1.00 80.44 277 ILE A N 1
ATOM 2192 C CA . ILE A 1 277 ? 6.203 0.851 14.348 1.00 80.44 277 ILE A CA 1
ATOM 2193 C C . ILE A 1 277 ? 6.437 0.937 15.865 1.00 80.44 277 ILE A C 1
ATOM 2195 O O . ILE A 1 277 ? 6.322 -0.067 16.575 1.00 80.44 277 ILE A O 1
ATOM 2199 N N . LEU A 1 278 ? 6.792 2.127 16.355 1.00 82.06 278 LEU A N 1
ATOM 2200 C CA . LEU A 1 278 ? 7.101 2.387 17.759 1.00 82.06 278 LEU A CA 1
ATOM 2201 C C . LEU A 1 278 ? 5.904 2.951 18.539 1.00 82.06 278 LEU A C 1
ATOM 2203 O O . LEU A 1 278 ? 5.836 2.722 19.742 1.00 82.06 278 LEU A O 1
ATOM 2207 N N . ASP A 1 279 ? 4.929 3.569 17.866 1.00 83.50 279 ASP A N 1
ATOM 2208 C CA . ASP A 1 279 ? 3.822 4.290 18.513 1.00 83.50 279 ASP A CA 1
ATOM 2209 C C . ASP A 1 279 ? 2.475 3.554 18.444 1.00 83.50 279 ASP A C 1
ATOM 2211 O O . ASP A 1 279 ? 1.431 4.094 18.809 1.00 83.50 279 ASP A O 1
ATOM 2215 N N . ILE A 1 280 ? 2.482 2.275 18.051 1.00 87.94 280 ILE A N 1
ATOM 2216 C CA . ILE A 1 280 ? 1.282 1.420 18.000 1.00 87.94 280 ILE A CA 1
ATOM 2217 C C . ILE A 1 280 ? 0.513 1.364 19.336 1.00 87.94 280 ILE A C 1
ATOM 2219 O O . ILE A 1 280 ? -0.683 1.093 19.345 1.00 87.94 280 ILE A O 1
ATOM 2223 N N . GLY A 1 281 ? 1.168 1.627 20.470 1.00 87.56 281 GLY A N 1
ATOM 2224 C CA . GLY A 1 281 ? 0.524 1.658 21.786 1.00 87.56 281 GLY A CA 1
ATOM 2225 C C . GLY A 1 281 ? -0.310 2.912 22.069 1.00 87.56 281 GLY A C 1
ATOM 2226 O O . GLY A 1 281 ? -1.101 2.904 23.008 1.00 87.56 281 GLY A O 1
ATOM 2227 N N . ASN A 1 282 ? -0.183 3.970 21.264 1.00 87.69 282 ASN A N 1
ATOM 2228 C CA . ASN A 1 282 ? -0.766 5.286 21.543 1.00 87.69 282 ASN A CA 1
ATOM 2229 C C . ASN A 1 282 ? -2.167 5.490 20.936 1.00 87.69 282 ASN A C 1
ATOM 2231 O O . ASN A 1 282 ? -2.587 6.616 20.664 1.00 87.69 282 ASN A O 1
ATOM 2235 N N . ALA A 1 283 ? -2.907 4.400 20.730 1.00 86.00 283 ALA A N 1
ATOM 2236 C CA . ALA A 1 283 ? -4.207 4.411 20.063 1.00 86.00 283 ALA A CA 1
ATOM 2237 C C . ALA A 1 283 ? -5.252 5.295 20.766 1.00 86.00 283 ALA A C 1
ATOM 2239 O O . ALA A 1 283 ? -6.115 5.871 20.107 1.00 86.00 283 ALA A O 1
ATOM 2240 N N . SER A 1 284 ? -5.158 5.440 22.092 1.00 85.88 284 SER A N 1
ATOM 2241 C CA . SER A 1 284 ? -6.035 6.315 22.879 1.00 85.88 284 SER A CA 1
ATOM 2242 C C . SER A 1 284 ? -5.824 7.794 22.554 1.00 85.88 284 SER A C 1
ATOM 2244 O O . SER A 1 284 ? -6.793 8.535 22.444 1.00 85.88 284 SER A O 1
ATOM 2246 N N . ILE A 1 285 ? -4.578 8.224 22.336 1.00 87.19 285 ILE A N 1
ATOM 2247 C CA . ILE A 1 285 ? -4.259 9.615 21.983 1.00 87.19 285 ILE A CA 1
ATOM 2248 C C . ILE A 1 285 ? -4.871 9.960 20.624 1.00 87.19 285 ILE A C 1
ATOM 2250 O O . ILE A 1 285 ? -5.465 1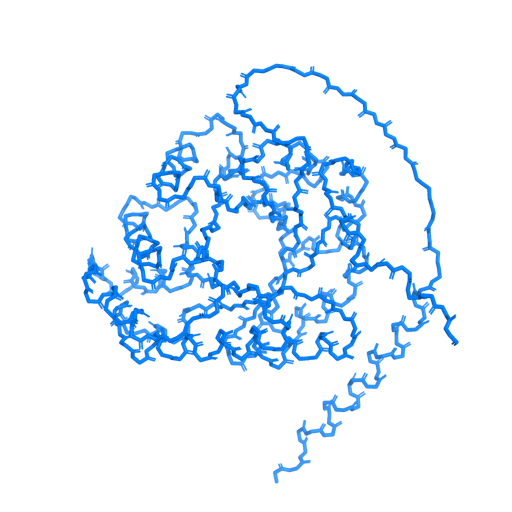1.024 20.472 1.00 87.19 285 ILE A O 1
ATOM 2254 N N . VAL A 1 286 ? -4.756 9.046 19.656 1.00 87.12 286 VAL A N 1
ATOM 2255 C CA . VAL A 1 286 ? -5.311 9.244 18.310 1.00 87.12 286 VAL A CA 1
ATOM 2256 C C . VAL A 1 286 ? -6.834 9.138 18.310 1.00 87.12 286 VAL A C 1
ATOM 2258 O O . VAL A 1 286 ? -7.502 9.987 17.735 1.00 87.12 286 VAL A O 1
ATOM 2261 N N . SER A 1 287 ? -7.406 8.146 18.994 1.00 85.19 287 SER A N 1
ATOM 2262 C CA . SER A 1 287 ? -8.866 7.999 19.091 1.00 85.19 287 SER A CA 1
ATOM 2263 C C . SER A 1 287 ? -9.526 9.210 19.749 1.00 85.19 287 SER A C 1
ATOM 2265 O O . SER A 1 287 ? -10.585 9.631 19.307 1.00 85.19 287 SER A O 1
ATOM 2267 N N . ASN A 1 288 ? -8.884 9.806 20.758 1.00 84.75 288 ASN A N 1
ATOM 2268 C CA . ASN A 1 288 ? -9.392 11.012 21.414 1.00 84.75 288 ASN A CA 1
ATOM 2269 C C . ASN A 1 288 ? -9.218 12.277 20.562 1.00 84.75 288 ASN A C 1
ATOM 2271 O O . ASN A 1 288 ? -9.912 13.264 20.795 1.00 84.75 288 ASN A O 1
ATOM 2275 N N . SER A 1 289 ? -8.266 12.288 19.623 1.00 82.19 289 SER A N 1
ATOM 2276 C CA . SER A 1 289 ? -8.039 13.442 18.754 1.00 82.19 289 SER A CA 1
ATOM 2277 C C . SER A 1 289 ? -8.902 13.412 17.498 1.00 82.19 289 SER A C 1
ATOM 2279 O O . SER A 1 289 ? -9.206 14.476 16.963 1.00 82.19 289 SER A O 1
ATOM 2281 N N . MET A 1 290 ? -9.299 12.227 17.030 1.00 80.38 290 MET A N 1
ATOM 2282 C CA . MET A 1 290 ? -10.113 12.034 15.834 1.00 80.38 290 MET A CA 1
ATOM 2283 C C . MET A 1 290 ? -11.605 12.173 16.121 1.00 80.38 290 MET A C 1
ATOM 2285 O O . MET A 1 290 ? -12.177 11.407 16.888 1.00 80.38 290 MET A O 1
ATOM 2289 N N . ASP A 1 291 ? -12.245 13.140 15.461 1.00 70.19 291 ASP A N 1
ATOM 2290 C CA . ASP A 1 291 ? -13.697 13.283 15.532 1.00 70.19 291 ASP A CA 1
ATOM 2291 C C . ASP A 1 291 ? -14.372 12.145 14.749 1.00 70.19 291 ASP A C 1
ATOM 2293 O O . ASP A 1 291 ? -13.908 11.739 13.677 1.00 70.19 291 ASP A O 1
ATOM 2297 N N . ALA A 1 292 ? -15.508 11.662 15.255 1.00 60.12 292 ALA A N 1
ATOM 2298 C CA . ALA A 1 292 ? -16.313 10.607 14.645 1.00 60.12 292 ALA A CA 1
ATOM 2299 C C . ALA A 1 292 ? -16.777 10.956 13.217 1.00 60.12 292 ALA A C 1
ATOM 2301 O O . ALA A 1 292 ? -17.139 10.069 12.447 1.00 60.12 292 ALA A O 1
ATOM 2302 N N . THR A 1 293 ? -16.758 12.240 12.852 1.00 62.59 293 THR A N 1
ATOM 2303 C CA . THR A 1 293 ? -17.145 12.731 11.523 1.00 62.59 293 THR A CA 1
ATOM 2304 C C . THR A 1 293 ? -16.039 12.609 10.469 1.00 62.59 293 THR A C 1
ATOM 2306 O O . THR A 1 293 ? -16.344 12.517 9.279 1.00 62.59 293 THR A O 1
ATOM 2309 N N . ALA A 1 294 ? -14.764 12.558 10.872 1.00 65.75 294 ALA A N 1
ATOM 2310 C CA . ALA A 1 294 ? -13.643 12.521 9.930 1.00 65.75 294 ALA A CA 1
ATOM 2311 C C . ALA A 1 294 ? -13.489 11.152 9.256 1.00 65.75 294 ALA A C 1
ATOM 2313 O O . ALA A 1 294 ? -13.101 11.072 8.089 1.00 65.75 294 ALA A O 1
ATOM 2314 N N . CYS A 1 295 ? -13.832 10.077 9.969 1.00 74.25 295 CYS A N 1
ATOM 2315 C CA . CYS A 1 295 ? -13.729 8.707 9.487 1.00 74.25 295 CYS A CA 1
ATOM 2316 C C . CYS A 1 295 ? -15.070 7.991 9.561 1.00 74.25 295 CYS A C 1
ATOM 2318 O O . CYS A 1 295 ? -15.613 7.758 10.638 1.00 74.25 295 CYS A O 1
ATOM 2320 N N . ARG A 1 296 ? -15.562 7.527 8.412 1.00 67.19 296 ARG A N 1
ATOM 2321 C CA . ARG A 1 296 ? -16.647 6.552 8.372 1.00 67.19 296 ARG A CA 1
ATOM 2322 C C . ARG A 1 296 ? -16.167 5.241 8.986 1.00 67.19 296 ARG A C 1
ATOM 2324 O O . ARG A 1 296 ? -15.529 4.424 8.318 1.00 67.19 296 ARG A O 1
ATOM 2331 N N . ASN A 1 297 ? -16.577 4.994 10.223 1.00 51.53 297 ASN A N 1
ATOM 2332 C CA . ASN A 1 297 ? -16.842 3.635 10.659 1.00 51.53 297 ASN A CA 1
ATOM 2333 C C . ASN A 1 297 ? -18.165 3.218 10.026 1.00 51.53 297 ASN A C 1
ATOM 2335 O O . ASN A 1 297 ? -19.228 3.315 10.632 1.00 51.53 297 ASN A O 1
ATOM 2339 N N . GLU A 1 298 ? -18.113 2.766 8.773 1.00 45.97 298 GLU A N 1
ATOM 2340 C CA . GLU A 1 298 ? -19.182 1.901 8.290 1.00 45.97 298 GLU A CA 1
ATOM 2341 C C . GLU A 1 298 ? -19.178 0.677 9.199 1.00 45.97 298 GLU A C 1
ATOM 2343 O O . GLU A 1 298 ? -18.316 -0.198 9.080 1.00 45.97 298 GLU A O 1
ATOM 2348 N N . ASN A 1 299 ? -20.096 0.674 10.164 1.00 35.44 299 ASN A N 1
ATOM 2349 C CA . ASN A 1 299 ? -20.418 -0.487 10.967 1.00 35.44 299 ASN A CA 1
ATOM 2350 C C . ASN A 1 299 ? -20.665 -1.627 9.960 1.00 35.44 299 ASN A C 1
ATOM 2352 O O . ASN A 1 299 ? -21.599 -1.504 9.166 1.00 35.44 299 ASN A O 1
ATOM 2356 N N . PRO A 1 300 ? -19.830 -2.682 9.876 1.00 37.81 300 PRO A N 1
ATOM 2357 C CA . PRO A 1 300 ? -19.840 -3.527 8.683 1.00 37.81 300 PRO A CA 1
ATOM 2358 C C . PRO A 1 300 ? -21.025 -4.492 8.615 1.00 37.81 300 PRO A C 1
ATOM 2360 O O . PRO A 1 300 ? -21.044 -5.351 7.740 1.00 37.81 300 PRO A O 1
ATOM 2363 N N . PHE A 1 301 ? -21.989 -4.412 9.532 1.00 42.31 301 PHE A N 1
ATOM 2364 C CA . PHE A 1 301 ? -22.990 -5.455 9.681 1.00 42.31 301 PHE A CA 1
ATOM 2365 C C . PHE A 1 301 ? -24.368 -4.854 9.966 1.00 42.31 301 PHE A C 1
ATOM 2367 O O . PHE A 1 301 ? -24.526 -4.182 10.990 1.00 42.31 301 PHE A O 1
ATOM 2374 N N . PRO A 1 302 ? -25.397 -5.117 9.132 1.00 33.31 302 PRO A N 1
ATOM 2375 C CA . PRO A 1 302 ? -26.746 -5.130 9.667 1.00 33.31 302 PRO A CA 1
ATOM 2376 C C . PRO A 1 302 ? -26.757 -6.167 10.792 1.00 33.31 302 PRO A C 1
ATOM 2378 O 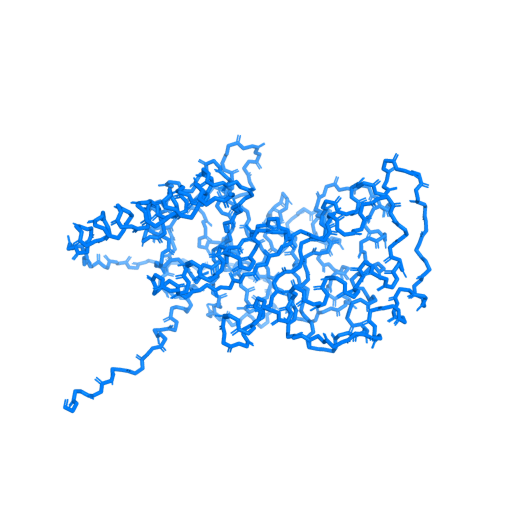O . PRO A 1 302 ? -26.179 -7.248 10.651 1.00 33.31 302 PRO A O 1
ATOM 2381 N N . SER A 1 303 ? -27.373 -5.827 11.922 1.00 30.33 303 SER A N 1
ATOM 2382 C CA . SER A 1 303 ? -27.689 -6.801 12.960 1.00 30.33 303 SER A CA 1
ATOM 2383 C C . SER A 1 303 ? -28.296 -8.024 12.280 1.00 30.33 303 SER A C 1
ATOM 2385 O O . SER A 1 303 ? -29.367 -7.918 11.678 1.00 30.33 303 SER A O 1
ATOM 2387 N N . ILE A 1 304 ? -27.607 -9.164 12.329 1.00 34.53 304 ILE A N 1
ATOM 2388 C CA . ILE A 1 304 ? -28.223 -10.433 11.964 1.00 34.53 304 ILE A CA 1
ATOM 2389 C C . ILE A 1 304 ? -29.406 -10.561 12.919 1.00 34.53 304 ILE A C 1
ATOM 2391 O O . ILE A 1 304 ? -29.223 -10.670 14.133 1.00 34.53 304 ILE A O 1
ATOM 2395 N N . ALA A 1 305 ? -30.617 -10.432 12.377 1.00 34.28 305 ALA A N 1
ATOM 2396 C CA . ALA A 1 305 ? -31.825 -10.742 13.110 1.00 34.28 305 ALA A CA 1
ATOM 2397 C C . ALA A 1 305 ? -31.664 -12.177 13.615 1.00 34.28 305 ALA A C 1
ATOM 2399 O O . ALA A 1 305 ? -31.419 -13.090 12.826 1.00 34.28 305 ALA A O 1
ATOM 2400 N N . LYS A 1 306 ? -31.715 -12.343 14.938 1.00 33.81 306 LYS A N 1
ATOM 2401 C CA . LYS A 1 306 ? -31.752 -13.659 15.571 1.00 33.81 306 LYS A CA 1
ATOM 2402 C C . LYS A 1 306 ? -32.930 -14.428 14.966 1.00 33.81 306 LYS A C 1
ATOM 2404 O O . LYS A 1 306 ? -34.064 -13.966 15.091 1.00 33.81 306 LYS A O 1
ATOM 2409 N N . PHE A 1 307 ? -32.637 -15.546 14.309 1.00 33.38 307 PHE A N 1
ATOM 2410 C CA . PHE A 1 307 ? -33.581 -16.647 14.149 1.00 33.38 307 PHE A CA 1
ATOM 2411 C C . PHE A 1 307 ? -33.413 -17.589 15.338 1.00 33.38 307 PHE A C 1
ATOM 2413 O O . PHE A 1 307 ? -32.245 -17.803 15.741 1.00 33.38 307 PHE A O 1
#

Radius of gyration: 19.93 Å; chains: 1; bounding box: 57×62×51 Å

Foldseek 3Di:
DPPPVVVVVVVLVVLLVVVVVPPDDDDDDDDDDDDDDDDDDPDDLAFAEEAEQEPADPVSLVLCSVQVVLQVLVHQYEYEYALVCFLVSLLSCVVSVRQYAYEYELQPLLPPHALLPLVSLQSRQVSQVSSCVSNVLDEYEYAHANNLVRVVVVVNQDHPLVSNLVSNLVGDHGEYEYAQHDPDDDPSSLVRSLSNLQSCCNNPVNYAYEQALQCDPCRDPPDPRSVVSVVSNCVRHVAHAYEDEQAPPPRGSDDLLCLQVSLSSGDHSYYYYYNDSPRSNVSNSNSVNHDSSSHDPPVPDDPPPDD